Protein AF-X1DTA7-F1 (afdb_monomer)

Sequence (285 aa):
AKLIMKWRNDEITREMSFNQELKKWEEFKNEYYNNYFNNIPLFITLNGIKIAFVSYIKKTEEIYIIGINLDPNYREHYCDMLLDQNIYEINPYENLLLKKKSKILLGPKYVLLDPNYTKISPNKKISCLSKINICFGGSDPVNLTSKIIDIIKTINYINFDIIVGPYYQHYKELHEKTKEFLNIRLFKNPENMEKLLNESQLAIGSTGISSYERCYLGIPTIVITISENQINVAKNLEKKGVIDYLDHYDNFDENKLTILIEKYYNNEKLNKKREKCLKLIDGKG

Structure (mmCIF, N/CA/C/O backbone):
data_AF-X1DTA7-F1
#
_entry.id   AF-X1DTA7-F1
#
loop_
_atom_site.group_PDB
_atom_site.id
_atom_site.type_symbol
_atom_site.label_atom_id
_atom_site.label_alt_id
_atom_site.label_comp_id
_atom_site.label_asym_id
_atom_site.label_entity_id
_atom_site.label_seq_id
_atom_site.pdbx_PDB_ins_code
_atom_site.Cartn_x
_atom_site.Cartn_y
_atom_site.Cartn_z
_atom_site.occupancy
_atom_site.B_iso_or_equiv
_atom_site.auth_seq_id
_atom_site.auth_comp_id
_atom_site.auth_asym_id
_atom_site.auth_atom_id
_atom_site.pdbx_PDB_model_num
ATOM 1 N N . ALA A 1 1 ? 30.846 -9.953 -6.408 1.00 76.88 1 ALA A N 1
ATOM 2 C CA . ALA A 1 1 ? 30.761 -8.877 -5.400 1.00 76.88 1 ALA A CA 1
ATOM 3 C C . ALA A 1 1 ? 30.937 -7.494 -6.030 1.00 76.88 1 ALA A C 1
ATOM 5 O O . ALA A 1 1 ? 29.928 -6.874 -6.316 1.00 76.88 1 ALA A O 1
ATOM 6 N N . LYS A 1 2 ? 32.158 -7.031 -6.357 1.00 83.88 2 LYS A N 1
ATOM 7 C CA . LYS A 1 2 ? 32.381 -5.681 -6.933 1.00 83.88 2 LYS A CA 1
ATOM 8 C C . LYS A 1 2 ? 31.585 -5.389 -8.216 1.00 83.88 2 LYS A C 1
ATOM 10 O O . LYS A 1 2 ? 31.001 -4.322 -8.329 1.00 83.88 2 LYS A O 1
ATOM 15 N N . LEU A 1 3 ? 31.513 -6.350 -9.143 1.00 83.25 3 LEU A N 1
ATOM 16 C CA . LEU A 1 3 ? 30.691 -6.237 -10.359 1.00 83.25 3 LEU A CA 1
ATOM 17 C C . LEU A 1 3 ? 29.206 -6.005 -10.031 1.00 83.25 3 LEU A C 1
ATOM 19 O O . LEU A 1 3 ? 28.585 -5.099 -10.561 1.00 83.25 3 LEU A O 1
ATOM 23 N N . ILE A 1 4 ? 28.663 -6.785 -9.099 1.00 83.19 4 ILE A N 1
ATOM 24 C CA . ILE A 1 4 ? 27.257 -6.689 -8.694 1.00 83.19 4 ILE A CA 1
ATOM 25 C C . ILE A 1 4 ? 26.998 -5.394 -7.920 1.00 83.19 4 ILE A C 1
ATOM 27 O O . ILE A 1 4 ? 25.963 -4.771 -8.112 1.00 83.19 4 ILE A O 1
ATOM 31 N N . MET A 1 5 ? 27.957 -4.930 -7.115 1.00 87.19 5 MET A N 1
ATOM 32 C CA . MET A 1 5 ? 27.878 -3.607 -6.495 1.00 87.19 5 MET A CA 1
ATOM 33 C C . MET A 1 5 ? 27.799 -2.503 -7.549 1.00 87.19 5 MET A C 1
ATOM 35 O O . MET A 1 5 ? 27.008 -1.581 -7.399 1.00 87.19 5 MET A O 1
ATOM 39 N N . LYS A 1 6 ? 28.594 -2.606 -8.623 1.00 86.31 6 LYS A N 1
ATOM 40 C CA . LYS A 1 6 ? 28.543 -1.666 -9.747 1.00 86.31 6 LYS A CA 1
ATOM 41 C C . LYS A 1 6 ? 27.155 -1.669 -10.391 1.00 86.31 6 LYS A C 1
ATOM 43 O O . LYS A 1 6 ? 26.604 -0.600 -10.593 1.00 86.31 6 LYS A O 1
ATOM 48 N N . TRP A 1 7 ? 26.571 -2.843 -10.633 1.00 86.06 7 TRP A N 1
ATOM 49 C CA . TRP A 1 7 ? 25.202 -2.966 -11.153 1.00 86.06 7 TRP A CA 1
ATOM 50 C C . TRP A 1 7 ? 24.149 -2.382 -10.209 1.00 86.06 7 TRP A C 1
ATOM 52 O O . TRP A 1 7 ? 23.236 -1.702 -10.660 1.00 86.06 7 TRP A O 1
ATOM 62 N N . ARG A 1 8 ? 24.287 -2.605 -8.899 1.00 82.12 8 ARG A N 1
ATOM 63 C CA . ARG A 1 8 ? 23.400 -2.038 -7.873 1.00 82.12 8 ARG A CA 1
ATOM 64 C C . ARG A 1 8 ? 23.531 -0.515 -7.766 1.00 82.12 8 ARG A C 1
ATOM 66 O O . ARG A 1 8 ? 22.544 0.154 -7.495 1.00 82.12 8 ARG A O 1
ATOM 73 N N . ASN A 1 9 ? 24.740 0.019 -7.931 1.00 88.31 9 ASN A N 1
ATOM 74 C CA . ASN A 1 9 ? 25.033 1.455 -7.861 1.00 88.31 9 ASN A CA 1
ATOM 75 C C . ASN A 1 9 ? 24.796 2.194 -9.185 1.00 88.31 9 ASN A C 1
ATOM 77 O O . ASN A 1 9 ? 24.940 3.413 -9.212 1.00 88.31 9 ASN A O 1
ATOM 81 N N . ASP A 1 10 ? 24.463 1.475 -10.254 1.00 86.69 10 ASP A N 1
ATOM 82 C CA . ASP A 1 10 ? 24.071 2.063 -11.528 1.00 86.69 10 ASP A CA 1
ATOM 83 C C . ASP A 1 10 ? 22.843 2.967 -11.366 1.00 86.69 10 ASP A C 1
ATOM 85 O O . ASP A 1 10 ? 21.937 2.672 -10.584 1.00 86.69 10 ASP A O 1
ATOM 89 N N . GLU A 1 11 ? 22.833 4.079 -12.094 1.00 77.31 11 GLU A N 1
ATOM 90 C CA . GLU A 1 11 ? 21.832 5.137 -11.973 1.00 77.31 11 GLU A CA 1
ATOM 91 C C . GLU A 1 11 ? 20.409 4.615 -12.188 1.00 77.31 11 GLU A C 1
ATOM 93 O O . GLU A 1 11 ? 19.581 4.738 -11.286 1.00 77.31 11 GLU A O 1
ATOM 98 N N . ILE A 1 12 ? 20.185 3.893 -13.288 1.00 71.25 12 ILE A N 1
ATOM 99 C CA . ILE A 1 12 ? 18.886 3.316 -13.652 1.00 71.25 12 ILE A CA 1
ATOM 100 C C . ILE A 1 12 ? 18.432 2.310 -12.585 1.00 71.25 12 ILE A C 1
ATOM 102 O O . ILE A 1 12 ? 17.261 2.254 -12.212 1.00 71.25 12 ILE A O 1
ATOM 106 N N . THR A 1 13 ? 19.356 1.499 -12.055 1.00 72.31 13 THR A N 1
ATOM 107 C CA . THR A 1 13 ? 19.025 0.551 -10.975 1.00 72.31 13 THR A CA 1
ATOM 108 C C . THR A 1 13 ? 18.580 1.252 -9.704 1.00 72.31 13 THR A C 1
ATOM 110 O O . THR A 1 13 ? 17.646 0.787 -9.052 1.00 72.31 13 THR A O 1
ATOM 113 N N . ARG A 1 14 ? 19.262 2.334 -9.321 1.00 81.88 14 ARG A N 1
ATOM 114 C CA . ARG A 1 14 ? 18.949 3.065 -8.089 1.00 81.88 14 ARG A CA 1
ATOM 115 C C . ARG A 1 14 ? 17.604 3.762 -8.197 1.00 81.88 14 ARG A C 1
ATOM 117 O O . ARG A 1 14 ? 16.834 3.658 -7.253 1.00 81.88 14 ARG A O 1
ATOM 124 N N . GLU A 1 15 ? 17.289 4.367 -9.340 1.00 67.50 15 GLU A N 1
ATOM 125 C CA . GLU A 1 15 ? 15.982 4.992 -9.591 1.00 67.50 15 GLU A CA 1
ATOM 126 C C . GLU A 1 15 ? 14.816 4.003 -9.439 1.00 67.50 15 GLU A C 1
ATOM 128 O O . GLU A 1 15 ? 13.762 4.345 -8.905 1.00 67.50 15 GLU A O 1
ATOM 133 N N . MET A 1 16 ? 15.013 2.749 -9.859 1.00 63.19 16 MET A N 1
ATOM 134 C CA . MET A 1 16 ? 14.003 1.689 -9.751 1.00 63.19 16 MET A CA 1
ATOM 135 C C . MET A 1 16 ? 13.979 0.997 -8.376 1.00 63.19 16 MET A C 1
ATOM 137 O O . MET A 1 16 ? 13.039 0.261 -8.074 1.00 63.19 16 MET A O 1
ATOM 141 N N . SER A 1 17 ? 14.995 1.210 -7.539 1.00 64.19 17 SER A N 1
ATOM 142 C CA . SER A 1 17 ? 15.189 0.530 -6.256 1.00 64.19 17 SER A CA 1
ATOM 143 C C . SER A 1 17 ? 14.562 1.303 -5.094 1.00 64.19 17 SER A C 1
ATOM 145 O O . SER A 1 17 ? 14.552 2.528 -5.068 1.00 64.19 17 SER A O 1
ATOM 147 N N . PHE A 1 18 ? 14.119 0.582 -4.058 1.00 50.22 18 PHE A N 1
ATOM 148 C CA . PHE A 1 18 ? 13.712 1.180 -2.776 1.00 50.22 18 PHE A CA 1
ATOM 149 C C . PHE A 1 18 ? 14.857 1.910 -2.060 1.00 50.22 18 PHE A C 1
ATOM 151 O O . PHE A 1 18 ? 14.616 2.690 -1.147 1.00 50.22 18 PHE A O 1
ATOM 158 N N . ASN A 1 19 ? 16.105 1.616 -2.430 1.00 61.81 19 ASN A N 1
ATOM 159 C CA . ASN A 1 19 ? 17.290 2.227 -1.849 1.00 61.81 19 ASN A CA 1
ATOM 160 C C . ASN A 1 19 ? 18.098 2.913 -2.958 1.00 61.81 19 ASN A C 1
ATOM 162 O O . ASN A 1 19 ? 18.774 2.234 -3.741 1.00 61.81 19 ASN A O 1
ATOM 166 N N . GLN A 1 20 ? 17.980 4.240 -3.012 1.00 74.12 20 GLN A N 1
ATOM 167 C CA . GLN A 1 20 ? 18.528 5.103 -4.062 1.00 74.12 20 GLN A CA 1
ATOM 168 C C . GLN A 1 20 ? 19.960 5.591 -3.760 1.00 74.12 20 GLN A C 1
ATOM 170 O O . GLN A 1 20 ? 20.669 6.035 -4.663 1.00 74.12 20 GLN A O 1
ATOM 175 N N . GLU A 1 21 ? 20.432 5.480 -2.514 1.00 82.44 21 GLU A N 1
ATOM 176 C CA . GLU A 1 21 ? 21.762 5.959 -2.112 1.00 82.44 21 GLU A CA 1
ATOM 177 C C . GLU A 1 21 ? 22.883 5.088 -2.677 1.00 82.44 21 GLU A C 1
ATOM 179 O O . GLU A 1 21 ? 22.690 3.891 -2.869 1.00 82.44 21 GLU A O 1
ATOM 184 N N . LEU A 1 22 ? 24.083 5.634 -2.902 1.00 87.25 22 LEU A N 1
ATOM 185 C CA . LEU A 1 22 ? 25.261 4.833 -3.262 1.00 87.25 22 LEU A CA 1
ATOM 186 C C . LEU A 1 22 ? 25.689 3.932 -2.110 1.00 87.25 22 LEU A C 1
ATOM 188 O O . LEU A 1 22 ? 25.935 4.407 -1.006 1.00 87.25 22 LEU A O 1
ATOM 192 N N . LYS A 1 23 ? 25.891 2.643 -2.395 1.00 87.19 23 LYS A N 1
ATOM 193 C CA . LYS A 1 23 ? 26.411 1.719 -1.393 1.00 87.19 23 LYS A CA 1
ATOM 194 C C . LYS A 1 23 ? 27.928 1.669 -1.441 1.00 87.19 23 LYS A C 1
ATOM 196 O O . LYS A 1 23 ? 28.508 1.442 -2.510 1.00 87.19 23 LYS A O 1
ATOM 201 N N . LYS A 1 24 ? 28.558 1.874 -0.284 1.00 90.75 24 LYS A N 1
ATOM 202 C CA . LYS A 1 24 ? 30.010 1.747 -0.118 1.00 90.75 24 LYS A CA 1
ATOM 203 C C . LYS A 1 24 ? 30.418 0.277 -0.151 1.00 90.75 24 LYS A C 1
ATOM 205 O O . LYS A 1 24 ? 29.632 -0.613 0.179 1.00 90.75 24 LYS A O 1
ATOM 210 N N . TRP A 1 25 ? 31.659 0.015 -0.552 1.00 88.81 25 TRP A N 1
ATOM 211 C CA . TRP A 1 25 ? 32.157 -1.351 -0.712 1.00 88.81 25 TRP A CA 1
ATOM 212 C C . TRP A 1 25 ? 32.179 -2.124 0.603 1.00 88.81 25 TRP A C 1
ATOM 214 O O . TRP A 1 25 ? 31.810 -3.295 0.628 1.00 88.81 25 TRP A O 1
ATOM 224 N N . GLU A 1 26 ? 32.574 -1.472 1.687 1.00 87.00 26 GLU A N 1
ATOM 225 C CA . GLU A 1 26 ? 32.717 -2.065 3.014 1.00 87.00 26 GLU A CA 1
ATOM 226 C C . GLU A 1 26 ? 31.367 -2.578 3.536 1.00 87.00 26 GLU A C 1
ATOM 228 O O . GLU A 1 26 ? 31.278 -3.693 4.049 1.00 87.00 26 GLU A O 1
ATOM 233 N N . GLU A 1 27 ? 30.304 -1.805 3.314 1.00 83.50 27 GLU A N 1
ATOM 234 C CA . GLU A 1 27 ? 28.928 -2.161 3.667 1.00 83.50 27 GLU A CA 1
ATOM 235 C C . GLU A 1 27 ? 28.370 -3.240 2.735 1.00 83.50 27 GLU A C 1
ATOM 237 O O . GLU A 1 27 ? 27.795 -4.235 3.186 1.00 83.50 27 GLU A O 1
ATOM 242 N N . PHE A 1 28 ? 28.568 -3.077 1.421 1.00 84.88 28 PHE A N 1
ATOM 243 C CA . PHE A 1 28 ? 28.044 -4.014 0.431 1.00 84.88 28 PHE A CA 1
ATOM 244 C C . PHE A 1 28 ? 28.714 -5.383 0.513 1.00 84.88 28 PHE A C 1
ATOM 246 O O . PHE A 1 28 ? 28.071 -6.394 0.256 1.00 84.88 28 PHE A O 1
ATOM 253 N N . LYS A 1 29 ? 30.005 -5.450 0.854 1.00 83.56 29 LYS A N 1
ATOM 254 C CA . LYS A 1 29 ? 30.757 -6.708 0.907 1.00 83.56 29 LYS A CA 1
ATOM 255 C C . LYS A 1 29 ? 30.096 -7.703 1.861 1.00 83.56 29 LYS A C 1
ATOM 257 O O . LYS A 1 29 ? 29.914 -8.856 1.482 1.00 83.56 29 LYS A O 1
ATOM 262 N N . ASN A 1 30 ? 29.727 -7.262 3.061 1.00 79.38 30 ASN A N 1
ATOM 263 C CA . ASN A 1 30 ? 29.124 -8.135 4.068 1.00 79.38 30 ASN A CA 1
ATOM 264 C C . ASN A 1 30 ? 27.707 -8.564 3.662 1.00 79.38 30 ASN A C 1
ATOM 266 O O . ASN A 1 30 ? 27.384 -9.746 3.725 1.00 79.38 30 ASN A O 1
ATOM 270 N N . GLU A 1 31 ? 26.894 -7.632 3.157 1.00 77.81 31 GLU A N 1
ATOM 271 C CA . GLU A 1 31 ? 25.573 -7.944 2.593 1.00 77.81 31 GLU A CA 1
ATOM 272 C C . GLU A 1 31 ? 25.674 -8.952 1.440 1.00 77.81 31 GLU A C 1
ATOM 274 O O . GLU A 1 31 ? 24.919 -9.916 1.378 1.00 77.81 31 GLU A O 1
ATOM 279 N N . TYR A 1 32 ? 26.636 -8.753 0.537 1.00 75.56 32 TYR A N 1
ATOM 280 C CA . TYR A 1 32 ? 26.850 -9.593 -0.632 1.00 75.56 32 TYR A CA 1
ATOM 281 C C . TYR A 1 32 ? 27.078 -11.059 -0.256 1.00 75.56 32 TYR A C 1
ATOM 283 O O . TYR A 1 32 ? 26.457 -11.948 -0.841 1.00 75.56 32 TYR A O 1
ATOM 291 N N . TYR A 1 33 ? 27.960 -11.308 0.715 1.00 75.19 33 TYR A N 1
ATOM 292 C CA . TYR A 1 33 ? 28.261 -12.665 1.169 1.00 75.19 33 TYR A CA 1
ATOM 293 C C . TYR A 1 33 ? 27.109 -13.282 1.961 1.00 75.19 33 TYR A C 1
ATOM 295 O O . TYR A 1 33 ? 26.803 -14.448 1.750 1.00 75.19 33 TYR A O 1
ATOM 303 N N . ASN A 1 34 ? 26.436 -12.504 2.807 1.00 72.25 34 ASN A N 1
ATOM 304 C CA . ASN A 1 34 ? 25.403 -13.044 3.691 1.00 72.25 34 ASN A CA 1
ATOM 305 C C . ASN A 1 34 ? 24.050 -13.253 2.991 1.00 72.25 34 ASN A C 1
ATOM 307 O O . ASN A 1 34 ? 23.320 -14.178 3.336 1.00 72.25 34 ASN A O 1
ATOM 311 N N . ASN A 1 35 ? 23.709 -12.402 2.016 1.00 67.75 35 ASN A N 1
ATOM 312 C CA . ASN A 1 35 ? 22.353 -12.338 1.460 1.00 67.75 35 ASN A CA 1
ATOM 313 C C . ASN A 1 35 ? 22.251 -12.825 0.013 1.00 67.75 35 ASN A C 1
ATOM 315 O O . ASN A 1 35 ? 21.206 -13.337 -0.374 1.00 67.75 35 ASN A O 1
ATOM 319 N N . TYR A 1 36 ? 23.297 -12.670 -0.805 1.00 64.88 36 TYR 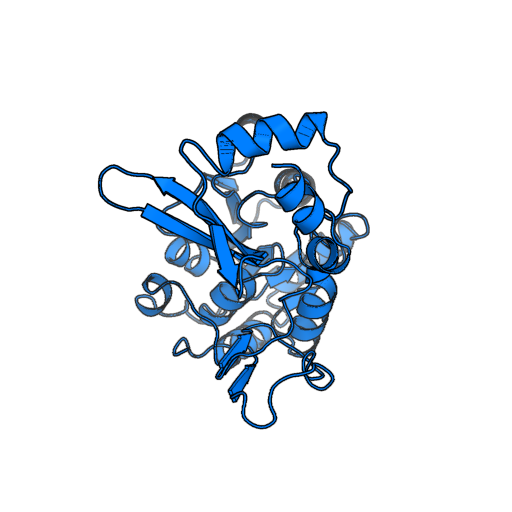A N 1
ATOM 320 C CA . TYR A 1 36 ? 23.215 -13.034 -2.227 1.00 64.88 36 TYR A CA 1
ATOM 321 C C . TYR A 1 36 ? 23.862 -14.388 -2.525 1.00 64.88 36 TYR A C 1
ATOM 323 O O . TYR A 1 36 ? 23.418 -15.074 -3.447 1.00 64.88 36 TYR A O 1
ATOM 331 N N . PHE A 1 37 ? 24.889 -14.786 -1.763 1.00 66.50 37 PHE A N 1
ATOM 332 C CA . PHE A 1 37 ? 25.704 -15.960 -2.078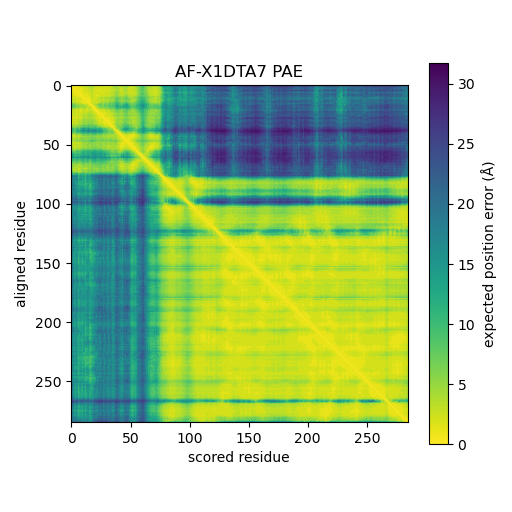 1.00 66.50 37 PHE A CA 1
ATOM 333 C C . PHE A 1 37 ? 26.227 -16.689 -0.837 1.00 66.50 37 PHE A C 1
ATOM 335 O O . PHE A 1 37 ? 27.381 -16.527 -0.456 1.00 66.50 37 PHE A O 1
ATOM 342 N N . ASN A 1 38 ? 25.419 -17.600 -0.293 1.00 57.06 38 ASN A N 1
ATOM 343 C CA . ASN A 1 38 ? 25.912 -18.602 0.660 1.00 57.06 38 ASN A CA 1
ATOM 344 C C . ASN A 1 38 ? 26.745 -19.721 -0.014 1.00 57.06 38 ASN A C 1
ATOM 346 O O . ASN A 1 38 ? 27.313 -20.546 0.688 1.00 57.06 38 ASN A O 1
ATOM 350 N N . ASN A 1 39 ? 26.823 -19.762 -1.355 1.00 57.25 39 ASN A N 1
ATOM 351 C CA . ASN A 1 39 ? 27.574 -20.735 -2.171 1.00 57.25 39 ASN A CA 1
ATOM 352 C C . ASN A 1 39 ? 28.105 -20.088 -3.473 1.00 57.25 39 ASN A C 1
ATOM 354 O O . ASN A 1 39 ? 27.810 -18.924 -3.752 1.00 57.25 39 ASN A O 1
ATOM 358 N N . ILE A 1 40 ? 28.873 -20.843 -4.279 1.00 59.41 40 ILE A N 1
ATOM 359 C CA . ILE A 1 40 ? 29.462 -20.403 -5.563 1.00 59.41 40 ILE A CA 1
ATOM 360 C C . ILE A 1 40 ? 28.412 -19.675 -6.431 1.00 59.41 40 ILE A C 1
ATOM 362 O O . ILE A 1 40 ? 27.347 -20.236 -6.699 1.00 59.41 40 ILE A O 1
ATOM 366 N N . PRO A 1 41 ? 28.688 -18.440 -6.892 1.00 63.28 41 PRO A N 1
ATOM 367 C CA . PRO A 1 41 ? 27.730 -17.658 -7.659 1.00 63.28 41 PRO A CA 1
ATOM 368 C C . PRO A 1 41 ? 27.486 -18.246 -9.054 1.00 63.28 41 PRO A C 1
ATOM 370 O O . PRO A 1 41 ? 28.424 -18.406 -9.836 1.00 63.28 41 PRO A O 1
ATOM 373 N N . LEU A 1 42 ? 26.216 -18.487 -9.393 1.00 68.62 42 LEU A N 1
ATOM 374 C CA . LEU A 1 42 ? 25.791 -18.787 -10.761 1.00 68.62 42 LEU A CA 1
ATOM 375 C C . LEU A 1 42 ? 25.619 -17.473 -11.528 1.00 68.62 42 LEU A C 1
ATOM 377 O O . LEU A 1 42 ? 24.728 -16.669 -11.239 1.00 68.62 42 LEU A O 1
ATOM 381 N N . PHE A 1 43 ? 26.497 -17.259 -12.502 1.00 78.88 43 PHE A N 1
ATOM 382 C CA . PHE A 1 43 ? 26.398 -16.156 -13.449 1.00 78.88 43 PHE A CA 1
ATOM 383 C C . PHE A 1 43 ? 25.847 -16.663 -14.776 1.00 78.88 43 PHE A C 1
ATOM 385 O O . PHE A 1 43 ? 26.284 -17.699 -15.273 1.00 78.88 43 PHE A O 1
ATOM 392 N N . ILE A 1 44 ? 24.935 -15.894 -15.364 1.00 75.50 44 ILE A N 1
ATOM 393 C CA . ILE A 1 44 ? 24.496 -16.087 -16.745 1.00 75.50 44 ILE A CA 1
ATOM 394 C C . ILE A 1 44 ? 25.431 -15.262 -17.620 1.00 75.50 44 ILE A C 1
ATOM 396 O O . ILE A 1 44 ? 25.661 -14.076 -17.346 1.00 75.50 44 ILE A O 1
ATOM 400 N N . THR A 1 45 ? 25.994 -15.894 -18.648 1.00 75.00 45 THR A N 1
ATOM 401 C CA . THR A 1 45 ? 26.907 -15.237 -19.579 1.00 75.00 45 THR A CA 1
ATOM 402 C C . THR A 1 45 ? 26.347 -15.204 -20.995 1.00 75.00 45 THR A C 1
ATOM 404 O O . THR A 1 45 ? 25.679 -16.135 -21.434 1.00 75.00 45 THR A O 1
ATOM 407 N N . LEU A 1 46 ? 26.645 -14.126 -21.717 1.00 63.25 46 LEU A N 1
ATOM 408 C CA . LEU A 1 46 ? 26.425 -14.002 -23.155 1.00 63.25 46 LEU A CA 1
ATOM 409 C C . LEU A 1 46 ? 27.778 -13.702 -23.794 1.00 63.25 46 LEU A C 1
ATOM 411 O O . LEU A 1 46 ? 28.423 -12.718 -23.439 1.00 63.25 46 LEU A O 1
ATOM 415 N N . ASN A 1 47 ? 28.245 -14.585 -24.681 1.00 78.31 47 ASN A N 1
ATOM 416 C CA . ASN A 1 47 ? 29.559 -14.479 -25.332 1.00 78.31 47 ASN A CA 1
ATOM 417 C C . ASN A 1 47 ? 30.727 -14.276 -24.340 1.00 78.31 47 ASN A C 1
ATOM 419 O O . ASN A 1 47 ? 31.645 -13.500 -24.586 1.00 78.31 47 ASN A O 1
ATOM 423 N N . GLY A 1 48 ? 30.674 -14.946 -23.182 1.00 72.25 48 GLY A N 1
ATOM 424 C CA . GLY A 1 48 ? 31.706 -14.854 -22.139 1.00 72.25 48 GLY A CA 1
ATOM 425 C C . GLY A 1 48 ? 31.586 -13.646 -21.200 1.00 72.25 48 GLY A C 1
ATOM 426 O O . GLY A 1 48 ? 32.310 -13.580 -20.206 1.00 72.25 48 GLY A O 1
ATOM 427 N N . ILE A 1 49 ? 30.647 -12.727 -21.443 1.00 75.56 49 ILE A N 1
ATOM 428 C CA . ILE A 1 49 ? 30.382 -11.574 -20.573 1.00 75.56 49 ILE A CA 1
ATOM 429 C C . ILE A 1 49 ? 29.315 -11.956 -19.548 1.00 75.56 49 ILE A C 1
ATOM 431 O O . ILE A 1 49 ? 28.292 -12.524 -19.911 1.00 75.56 49 ILE A O 1
ATOM 435 N N . LYS A 1 50 ? 29.530 -11.649 -18.264 1.00 80.81 50 LYS A N 1
ATOM 436 C CA . LYS A 1 50 ? 28.527 -11.851 -17.202 1.00 80.81 50 LYS A CA 1
ATOM 437 C C . LYS A 1 50 ? 27.432 -10.801 -17.354 1.00 80.81 50 LYS A C 1
ATOM 439 O O . LYS A 1 50 ? 27.723 -9.628 -17.162 1.00 80.81 50 LYS A O 1
ATOM 444 N N . ILE A 1 51 ? 26.211 -11.229 -17.665 1.00 80.38 51 ILE A N 1
ATOM 445 C CA . ILE A 1 51 ? 25.071 -10.333 -17.935 1.00 80.38 51 ILE A CA 1
ATOM 446 C C . ILE A 1 51 ? 23.965 -10.428 -16.887 1.00 80.38 51 ILE A C 1
ATOM 448 O O . ILE A 1 51 ? 23.102 -9.563 -16.816 1.00 80.38 51 ILE A O 1
ATOM 452 N N . ALA A 1 52 ? 23.971 -11.476 -16.068 1.00 80.56 52 ALA A N 1
ATOM 453 C CA . ALA A 1 52 ? 23.075 -11.595 -14.933 1.00 80.56 52 ALA A CA 1
ATOM 454 C C . ALA A 1 52 ? 23.675 -12.513 -13.873 1.00 80.56 52 ALA A C 1
ATOM 456 O O . ALA A 1 52 ? 24.626 -13.263 -14.126 1.00 80.56 52 ALA A O 1
ATOM 457 N N . PHE A 1 53 ? 23.097 -12.473 -12.680 1.00 79.31 53 PHE A N 1
ATOM 458 C CA . PHE A 1 53 ? 23.391 -13.436 -11.633 1.00 79.31 53 PHE A CA 1
ATOM 459 C C . PHE A 1 53 ? 22.119 -13.937 -10.965 1.00 79.31 53 PHE A C 1
ATOM 461 O O . PHE A 1 53 ? 21.104 -13.241 -10.894 1.00 79.31 53 PHE A O 1
ATOM 468 N N . VAL A 1 54 ? 22.218 -15.158 -10.457 1.00 74.19 54 VAL A N 1
ATOM 469 C CA . VAL A 1 54 ? 21.162 -15.815 -9.701 1.00 74.19 54 VAL A CA 1
ATOM 470 C C . VAL A 1 54 ? 21.348 -15.502 -8.216 1.00 74.19 54 VAL A C 1
ATOM 472 O O . VAL A 1 54 ? 22.396 -15.813 -7.652 1.00 74.19 54 VAL A O 1
ATOM 475 N N . SER A 1 55 ? 20.348 -14.881 -7.588 1.00 70.81 55 SER A N 1
ATOM 476 C CA . SER A 1 55 ? 20.295 -14.637 -6.141 1.00 70.81 55 SER A CA 1
ATOM 477 C C . SER A 1 55 ? 19.299 -15.578 -5.474 1.00 70.81 55 SER A C 1
ATOM 479 O O . SER A 1 55 ? 18.163 -15.699 -5.937 1.00 70.81 55 SER A O 1
ATOM 481 N N . TYR A 1 56 ? 19.679 -16.186 -4.355 1.00 70.06 56 TYR A N 1
ATOM 482 C CA . TYR A 1 56 ? 18.759 -16.983 -3.545 1.00 70.06 56 TYR A CA 1
ATOM 483 C C . TYR A 1 56 ? 18.045 -16.074 -2.546 1.00 70.06 56 TYR A C 1
ATOM 485 O O . TYR A 1 56 ? 18.677 -15.530 -1.648 1.00 70.06 56 TYR A O 1
ATOM 493 N N . ILE A 1 57 ? 16.735 -15.899 -2.712 1.00 64.00 57 ILE A N 1
ATOM 494 C CA . ILE A 1 57 ? 15.925 -15.003 -1.872 1.00 64.00 57 ILE A CA 1
ATOM 495 C C . ILE A 1 57 ? 15.463 -15.736 -0.607 1.00 64.00 57 ILE A C 1
ATOM 497 O O . ILE A 1 57 ? 15.425 -15.161 0.478 1.00 64.00 57 ILE A O 1
ATOM 501 N N . LYS A 1 58 ? 15.129 -17.027 -0.733 1.00 64.69 58 LYS A N 1
ATOM 502 C CA . LYS A 1 58 ? 14.755 -17.893 0.391 1.00 64.69 58 LYS A CA 1
ATOM 503 C C . LYS A 1 58 ? 15.131 -19.338 0.085 1.00 64.69 58 LYS A C 1
ATOM 505 O O . LYS A 1 58 ? 14.860 -19.826 -1.012 1.00 64.69 58 LYS A O 1
ATOM 510 N N . LYS A 1 59 ? 15.724 -20.011 1.070 1.00 58.31 59 LYS A N 1
ATOM 511 C CA . LYS A 1 59 ? 16.005 -21.447 1.052 1.00 58.31 59 LYS A CA 1
ATOM 512 C C . LYS A 1 59 ? 15.283 -22.093 2.230 1.00 58.31 59 LYS A C 1
ATOM 514 O O . LYS A 1 59 ? 15.598 -21.782 3.375 1.00 58.31 59 LYS A O 1
ATOM 519 N N . THR A 1 60 ? 14.325 -22.964 1.948 1.00 65.38 60 THR A N 1
ATOM 520 C CA . THR A 1 60 ? 13.827 -23.956 2.911 1.00 65.38 60 THR A CA 1
ATOM 521 C C . THR A 1 60 ? 14.301 -25.343 2.471 1.00 65.38 60 THR A C 1
ATOM 523 O O . THR A 1 60 ? 14.934 -25.469 1.421 1.00 65.38 60 THR A O 1
ATOM 526 N N . GLU A 1 61 ? 14.046 -26.385 3.264 1.00 66.88 61 GLU A N 1
ATOM 527 C CA . GLU A 1 61 ? 14.395 -27.765 2.883 1.00 66.88 61 GLU A CA 1
ATOM 528 C C . GLU A 1 61 ? 13.662 -28.227 1.607 1.00 66.88 61 GLU A C 1
ATOM 530 O O . GLU A 1 61 ? 14.170 -29.082 0.888 1.00 66.88 61 GLU A O 1
ATOM 535 N N . GLU A 1 62 ? 12.531 -27.596 1.271 1.00 60.81 62 GLU A N 1
ATOM 536 C CA . GLU A 1 62 ? 11.637 -28.017 0.184 1.00 60.81 62 GLU A CA 1
ATOM 537 C C . GLU A 1 62 ? 11.517 -27.003 -0.970 1.00 60.81 62 GLU A C 1
ATOM 539 O O . GLU A 1 62 ? 11.152 -27.381 -2.082 1.00 60.81 62 GLU A O 1
ATOM 544 N N . ILE A 1 63 ? 11.808 -25.712 -0.745 1.00 48.72 63 ILE A N 1
ATOM 545 C CA . ILE A 1 63 ? 11.553 -24.638 -1.721 1.00 48.72 63 ILE A CA 1
ATOM 546 C C . ILE A 1 63 ? 12.756 -23.696 -1.837 1.00 48.72 63 ILE A C 1
ATOM 548 O O . ILE A 1 63 ? 13.267 -23.161 -0.848 1.00 48.72 63 ILE A O 1
ATOM 552 N N . TYR A 1 64 ? 13.148 -23.426 -3.083 1.00 52.47 64 TYR A N 1
ATOM 553 C CA . TYR A 1 64 ? 14.118 -22.395 -3.442 1.00 52.47 64 TYR A CA 1
ATOM 554 C C . TYR A 1 64 ? 13.402 -21.250 -4.160 1.00 52.47 64 TYR A C 1
ATOM 556 O O . TYR A 1 64 ? 12.877 -21.435 -5.256 1.00 52.47 64 TYR A O 1
ATOM 564 N N . ILE A 1 65 ? 13.407 -20.054 -3.563 1.00 55.03 65 ILE A N 1
ATOM 565 C CA . ILE A 1 65 ? 12.982 -18.829 -4.253 1.00 55.03 65 ILE A CA 1
ATOM 566 C C . ILE A 1 65 ? 14.221 -18.190 -4.867 1.00 55.03 65 ILE A C 1
ATOM 568 O O . ILE A 1 65 ? 15.162 -17.816 -4.158 1.00 55.03 65 ILE A O 1
ATOM 572 N N . ILE A 1 66 ? 14.210 -18.072 -6.191 1.00 58.03 66 ILE A N 1
ATOM 573 C CA . ILE A 1 66 ? 15.343 -17.622 -6.988 1.00 58.03 66 ILE A CA 1
ATOM 574 C C . ILE A 1 66 ? 14.989 -16.299 -7.674 1.00 58.03 66 ILE A C 1
ATOM 576 O O . ILE A 1 66 ? 13.948 -16.189 -8.314 1.00 58.03 66 ILE A O 1
ATOM 580 N N . GLY A 1 67 ? 15.871 -15.308 -7.556 1.00 61.22 67 GLY A N 1
ATOM 581 C CA . GLY A 1 67 ? 15.821 -14.058 -8.315 1.00 61.22 67 GLY A CA 1
ATOM 582 C C . GLY A 1 67 ? 16.903 -14.027 -9.393 1.00 61.22 67 GLY A C 1
ATOM 583 O O . GLY A 1 67 ? 18.031 -14.457 -9.150 1.00 61.22 67 GLY A O 1
ATOM 584 N N . ILE A 1 68 ? 16.579 -13.504 -10.575 1.00 70.25 68 ILE A N 1
ATOM 585 C CA . ILE A 1 68 ? 17.553 -13.243 -11.643 1.00 70.25 68 ILE A CA 1
ATOM 586 C C . ILE A 1 68 ? 17.749 -11.733 -11.731 1.00 70.25 68 ILE A C 1
ATOM 588 O O . ILE A 1 68 ? 16.807 -10.995 -12.006 1.00 70.25 68 ILE A O 1
ATOM 592 N N . ASN A 1 69 ? 18.978 -11.279 -11.498 1.00 72.25 69 ASN A N 1
ATOM 593 C CA . ASN A 1 69 ? 19.330 -9.863 -11.511 1.00 72.25 69 ASN A CA 1
ATOM 594 C C . ASN A 1 69 ? 20.211 -9.572 -12.724 1.00 72.25 69 ASN A C 1
ATOM 596 O O . ASN A 1 69 ? 21.317 -10.108 -12.824 1.00 72.25 69 ASN A O 1
ATOM 600 N N . LEU A 1 70 ? 19.713 -8.733 -13.631 1.00 74.31 70 LEU A N 1
ATOM 601 C CA . LEU A 1 70 ? 20.374 -8.366 -14.884 1.00 74.31 70 LEU A CA 1
ATOM 602 C C . LEU A 1 70 ? 21.321 -7.172 -14.706 1.00 74.31 70 LEU A C 1
ATOM 604 O O . LEU A 1 70 ? 21.010 -6.220 -13.979 1.00 74.31 70 LEU A O 1
ATOM 608 N N . ASP A 1 71 ? 22.450 -7.220 -15.413 1.00 75.06 71 ASP A N 1
ATOM 609 C CA . ASP A 1 71 ? 23.332 -6.078 -15.650 1.00 75.06 71 ASP A CA 1
ATOM 610 C C . ASP A 1 71 ? 22.507 -4.934 -16.271 1.00 75.06 71 ASP A C 1
ATOM 612 O O . ASP A 1 71 ? 21.801 -5.165 -17.256 1.00 75.06 71 ASP A O 1
ATOM 616 N N . PRO A 1 72 ? 22.586 -3.708 -15.730 1.00 69.75 72 PRO A N 1
ATOM 617 C CA . PRO A 1 72 ? 21.879 -2.543 -16.252 1.00 69.75 72 PRO A CA 1
ATOM 618 C C . PRO A 1 72 ? 22.110 -2.279 -17.741 1.00 69.75 72 PRO A C 1
ATOM 620 O O . PRO A 1 72 ? 21.168 -1.934 -18.446 1.00 69.75 72 PRO A O 1
ATOM 623 N N . ASN A 1 73 ? 23.322 -2.525 -18.244 1.00 68.69 73 ASN A N 1
ATOM 624 C CA . ASN A 1 73 ? 23.663 -2.329 -19.658 1.00 68.69 73 ASN A CA 1
ATOM 625 C C . ASN A 1 73 ? 22.981 -3.352 -20.578 1.00 68.69 73 ASN A C 1
ATOM 627 O O . ASN A 1 73 ? 22.904 -3.150 -21.783 1.00 68.69 73 ASN A O 1
ATOM 631 N N . TYR A 1 74 ? 22.488 -4.454 -20.011 1.00 64.12 74 TYR A N 1
ATOM 632 C CA . TYR A 1 74 ? 21.758 -5.508 -20.715 1.00 64.12 74 TYR A CA 1
ATOM 633 C C . TYR A 1 74 ? 20.259 -5.469 -20.390 1.00 64.12 74 TYR A C 1
ATOM 635 O O . TYR A 1 74 ? 19.537 -6.421 -20.682 1.00 64.12 74 TYR A O 1
ATOM 643 N N . ARG A 1 75 ? 19.778 -4.363 -19.801 1.00 65.94 75 ARG A N 1
ATOM 644 C CA . ARG A 1 75 ? 18.344 -4.079 -19.647 1.00 65.94 75 ARG A CA 1
ATOM 645 C C . ARG A 1 75 ? 17.702 -3.520 -20.908 1.00 65.94 75 ARG A C 1
ATOM 647 O O . ARG A 1 75 ? 16.514 -3.218 -20.871 1.00 65.94 75 ARG A O 1
ATOM 654 N N . GLU A 1 76 ? 18.431 -3.407 -22.021 1.00 58.75 76 GLU A N 1
ATOM 655 C CA . GLU A 1 76 ? 17.770 -3.301 -23.321 1.00 58.75 76 GLU A CA 1
ATOM 656 C C . GLU A 1 76 ? 16.761 -4.451 -23.413 1.00 58.75 76 GLU A C 1
ATOM 658 O O . GLU A 1 76 ? 17.120 -5.628 -23.334 1.00 58.75 76 GLU A O 1
ATOM 663 N N . HIS A 1 77 ? 15.474 -4.105 -23.460 1.00 58.94 77 HIS A N 1
ATOM 664 C CA . HIS A 1 77 ? 14.389 -5.069 -23.351 1.00 58.94 77 HIS A CA 1
ATOM 665 C C . HIS A 1 77 ? 14.259 -5.855 -24.666 1.00 58.94 77 HIS A C 1
ATOM 667 O O . HIS A 1 77 ? 13.327 -5.679 -25.449 1.00 58.94 77 HIS A O 1
ATOM 673 N N . TYR A 1 78 ? 15.195 -6.769 -24.917 1.00 56.88 78 TYR A N 1
ATOM 674 C CA . TYR A 1 78 ? 15.104 -7.778 -25.969 1.00 56.88 78 TYR A CA 1
ATOM 675 C C . TYR A 1 78 ? 14.213 -8.930 -25.508 1.00 56.88 78 TYR A C 1
ATOM 677 O O . TYR A 1 78 ? 14.649 -10.075 -25.408 1.00 56.88 78 TYR A O 1
ATOM 685 N N . CYS A 1 79 ? 12.958 -8.629 -25.196 1.00 55.88 79 CYS A N 1
ATOM 686 C CA . CYS A 1 79 ? 11.975 -9.634 -24.826 1.00 55.88 79 CYS A CA 1
ATOM 687 C C . CYS A 1 79 ? 10.898 -9.755 -25.904 1.00 55.88 79 CYS A C 1
ATOM 689 O O . CYS A 1 79 ? 10.499 -8.770 -26.527 1.00 55.88 79 CYS A O 1
ATOM 691 N N . ASP A 1 80 ? 10.393 -10.968 -26.115 1.00 60.94 80 ASP A N 1
ATOM 692 C CA . ASP A 1 80 ? 9.210 -11.177 -26.954 1.00 60.94 80 ASP A CA 1
ATOM 693 C C . ASP A 1 80 ? 7.941 -10.640 -26.275 1.00 60.94 80 ASP A C 1
ATOM 695 O O . ASP A 1 80 ? 6.975 -10.290 -26.951 1.00 60.94 80 ASP A O 1
ATOM 699 N N . MET A 1 81 ? 7.950 -10.528 -24.942 1.00 65.12 81 MET A N 1
ATOM 700 C CA . MET A 1 81 ? 6.861 -9.966 -24.150 1.00 65.12 81 MET A CA 1
ATOM 701 C C . MET A 1 81 ? 7.393 -9.187 -22.942 1.00 65.12 81 MET A C 1
ATOM 703 O O . MET A 1 81 ? 8.274 -9.668 -22.230 1.00 65.12 81 MET A O 1
ATOM 707 N N . LEU A 1 82 ? 6.843 -7.996 -22.702 1.00 70.25 82 LEU A N 1
ATOM 708 C CA . LEU A 1 82 ? 7.098 -7.172 -21.520 1.00 70.25 82 LEU A CA 1
ATOM 709 C C . LEU A 1 82 ? 5.810 -7.087 -20.706 1.00 70.25 82 LEU A C 1
ATOM 711 O O . LEU A 1 82 ? 4.768 -6.751 -21.262 1.00 70.25 82 LEU A O 1
ATOM 715 N N . LEU A 1 83 ? 5.885 -7.375 -19.409 1.00 73.38 83 LEU A N 1
ATOM 716 C CA . LEU A 1 83 ? 4.776 -7.232 -18.472 1.00 73.38 83 LEU A CA 1
ATOM 717 C C . LEU A 1 83 ? 5.127 -6.164 -17.441 1.00 73.38 83 LEU A C 1
ATOM 719 O O . LEU A 1 83 ? 6.107 -6.312 -16.714 1.00 73.38 83 LEU A O 1
ATOM 723 N N . ASP A 1 84 ? 4.296 -5.131 -17.361 1.00 80.00 84 ASP A N 1
ATOM 724 C CA . ASP A 1 84 ? 4.308 -4.189 -16.251 1.00 80.00 84 ASP A CA 1
ATOM 725 C C . ASP A 1 84 ? 2.877 -3.854 -15.835 1.00 80.00 84 ASP A C 1
ATOM 727 O O . ASP A 1 84 ? 2.094 -3.249 -16.566 1.00 80.00 84 ASP A O 1
ATOM 731 N N . GLN A 1 85 ? 2.547 -4.261 -14.621 1.00 82.75 85 GLN A N 1
ATOM 732 C CA . GLN A 1 8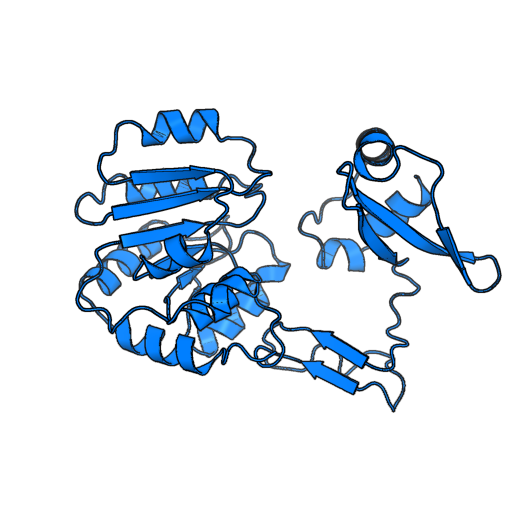5 ? 1.230 -4.112 -14.023 1.00 82.75 85 GLN A CA 1
ATOM 733 C C . GLN A 1 85 ? 0.911 -2.681 -13.563 1.00 82.75 85 GLN A C 1
ATOM 735 O O . GLN A 1 85 ? -0.231 -2.391 -13.196 1.00 82.75 85 GLN A O 1
ATOM 740 N N . ASN A 1 86 ? 1.899 -1.782 -13.552 1.00 85.50 86 ASN A N 1
ATOM 741 C CA . ASN A 1 86 ? 1.714 -0.435 -13.040 1.00 85.50 86 ASN A CA 1
ATOM 742 C C . ASN A 1 86 ? 0.823 0.435 -13.918 1.00 85.50 86 ASN A C 1
ATOM 744 O O . ASN A 1 86 ? 0.753 0.296 -15.138 1.00 85.50 86 ASN A O 1
ATOM 748 N N . ILE A 1 87 ? 0.129 1.372 -13.274 1.00 88.81 87 ILE A N 1
ATOM 749 C CA . ILE A 1 87 ? -0.712 2.326 -13.978 1.00 88.81 87 ILE A CA 1
ATOM 750 C C . ILE A 1 87 ? 0.100 3.504 -14.528 1.00 88.81 87 ILE A C 1
ATOM 752 O O . ILE A 1 87 ? 0.810 4.205 -13.804 1.00 88.81 87 ILE A O 1
ATOM 756 N N . TYR A 1 88 ? -0.081 3.758 -15.820 1.00 84.25 88 TYR A N 1
ATOM 757 C CA . TYR A 1 88 ? 0.604 4.811 -16.556 1.00 84.25 88 TYR A CA 1
ATOM 758 C C . TYR A 1 88 ? -0.394 5.661 -17.345 1.00 84.25 88 TYR A C 1
ATOM 760 O O . TYR A 1 88 ? -1.375 5.137 -17.875 1.00 84.25 88 TYR A O 1
ATOM 768 N N . GLU A 1 89 ? -0.154 6.971 -17.425 1.00 83.69 89 GLU A N 1
ATOM 769 C CA . GLU A 1 89 ? -0.870 7.846 -18.368 1.00 83.69 89 GLU A CA 1
ATOM 770 C C . GLU A 1 89 ? -0.311 7.730 -19.785 1.00 83.69 89 GLU A C 1
ATOM 772 O O . GLU A 1 89 ? -1.069 7.710 -20.750 1.00 83.69 89 GLU A O 1
ATOM 777 N N . ILE A 1 90 ? 1.013 7.625 -19.889 1.00 81.75 90 ILE A N 1
ATOM 778 C CA . ILE A 1 90 ? 1.764 7.486 -21.135 1.00 81.75 90 ILE A CA 1
ATOM 779 C C . ILE A 1 90 ? 2.599 6.218 -21.009 1.00 81.75 90 ILE A C 1
ATOM 781 O O . ILE A 1 90 ? 3.140 5.950 -19.938 1.00 81.75 90 ILE A O 1
ATOM 785 N N . ASN A 1 91 ? 2.693 5.430 -22.080 1.00 79.88 91 ASN A N 1
ATOM 786 C CA . ASN A 1 91 ? 3.485 4.206 -22.087 1.00 79.88 91 ASN A CA 1
ATOM 787 C C . ASN A 1 91 ? 4.968 4.537 -21.800 1.00 79.88 91 ASN A C 1
ATOM 789 O O . ASN A 1 91 ? 5.618 5.136 -22.657 1.00 79.88 91 ASN A O 1
ATOM 793 N N . PRO A 1 92 ? 5.533 4.125 -20.646 1.00 75.00 92 PRO A N 1
ATOM 794 C CA . PRO A 1 92 ? 6.909 4.471 -20.282 1.00 75.00 92 PRO A CA 1
ATOM 795 C C . PRO A 1 92 ? 7.944 3.778 -21.179 1.00 75.00 92 PRO A C 1
ATOM 797 O O . PRO A 1 92 ? 9.119 4.130 -21.166 1.00 75.00 92 PRO A O 1
ATOM 800 N N . TYR A 1 93 ? 7.509 2.795 -21.967 1.00 74.19 93 TYR A N 1
ATOM 801 C CA . TYR A 1 93 ? 8.352 1.978 -22.826 1.00 74.19 93 TYR A CA 1
ATOM 802 C C . TYR A 1 93 ? 8.270 2.362 -24.303 1.00 74.19 93 TYR A C 1
ATOM 804 O O . TYR A 1 93 ? 8.895 1.703 -25.129 1.00 74.19 93 TYR A O 1
ATOM 812 N N . GLU A 1 94 ? 7.513 3.407 -24.651 1.00 72.00 94 GLU A N 1
ATOM 813 C CA . GLU A 1 94 ? 7.292 3.823 -26.043 1.00 72.00 94 GLU A CA 1
ATOM 814 C C . GLU A 1 94 ? 8.599 4.162 -26.776 1.00 72.00 94 GLU A C 1
ATOM 816 O O . GLU A 1 94 ? 8.758 3.809 -27.942 1.00 72.00 94 GLU A O 1
ATOM 821 N N . ASN A 1 95 ? 9.558 4.767 -26.069 1.00 66.69 95 ASN A N 1
ATOM 822 C CA . ASN A 1 95 ? 10.863 5.158 -26.614 1.00 66.69 95 ASN A CA 1
ATOM 823 C C . ASN A 1 95 ? 11.986 4.153 -26.320 1.00 66.69 95 ASN A C 1
ATOM 825 O O . ASN A 1 95 ? 13.142 4.417 -26.653 1.00 66.69 95 ASN A O 1
ATOM 829 N N . LEU A 1 96 ? 11.689 3.023 -25.672 1.00 63.72 96 LEU A N 1
ATOM 830 C CA . LEU A 1 96 ? 12.711 2.008 -25.441 1.00 63.72 96 LEU A CA 1
ATOM 831 C C . LEU A 1 96 ? 13.007 1.252 -26.734 1.00 63.72 96 LEU A C 1
ATOM 833 O O . LEU A 1 96 ? 12.125 1.041 -27.566 1.00 63.72 96 LEU A O 1
ATOM 837 N N . LEU A 1 97 ? 14.256 0.802 -26.873 1.00 57.25 97 LEU A N 1
ATOM 838 C CA . LEU A 1 97 ? 14.725 -0.064 -27.959 1.00 57.25 97 LEU A CA 1
ATOM 839 C C . LEU A 1 97 ? 14.148 -1.488 -27.820 1.00 57.25 97 LEU A C 1
ATOM 841 O O . LEU A 1 97 ? 14.869 -2.479 -27.755 1.00 57.25 97 LEU A O 1
ATOM 845 N N . LEU A 1 98 ? 12.822 -1.597 -27.754 1.00 59.53 98 LEU A N 1
ATOM 846 C CA . LEU A 1 98 ? 12.097 -2.848 -27.893 1.00 59.53 98 LEU A CA 1
ATOM 847 C C . LEU A 1 98 ? 12.226 -3.306 -29.349 1.00 59.53 98 LEU A C 1
ATOM 849 O O . LEU A 1 98 ? 12.142 -2.501 -30.285 1.00 59.53 98 LEU A O 1
ATOM 853 N N . LYS A 1 99 ? 12.383 -4.615 -29.587 1.00 55.59 99 LYS A N 1
ATOM 854 C CA . LYS A 1 99 ? 12.208 -5.142 -30.949 1.00 55.59 99 LYS A CA 1
ATOM 855 C C . LYS A 1 99 ? 10.834 -4.687 -31.449 1.00 55.59 99 LYS A C 1
ATOM 857 O O . LYS A 1 99 ? 9.858 -4.760 -30.709 1.00 55.59 99 LYS A O 1
ATOM 862 N N . LYS A 1 100 ? 10.716 -4.359 -32.742 1.00 58.66 100 LYS A N 1
ATOM 863 C CA . LYS A 1 100 ? 9.448 -4.043 -33.450 1.00 58.66 100 LYS A CA 1
ATOM 864 C C . LYS A 1 100 ? 8.304 -5.077 -33.273 1.00 58.66 100 LYS A C 1
ATOM 866 O O . LYS A 1 100 ? 7.246 -4.903 -33.865 1.00 58.66 100 LYS A O 1
ATOM 871 N N . LYS A 1 101 ? 8.512 -6.168 -32.524 1.00 66.44 101 LYS A N 1
ATOM 872 C CA . LYS A 1 101 ? 7.585 -7.283 -32.285 1.00 66.44 101 LYS A CA 1
ATOM 873 C C . LYS A 1 101 ? 7.341 -7.611 -30.800 1.00 66.44 101 LYS A C 1
ATOM 875 O O . LYS A 1 101 ? 6.613 -8.562 -30.537 1.00 66.44 101 LYS A O 1
ATOM 880 N N . SER A 1 102 ? 7.926 -6.886 -29.844 1.00 69.00 102 SER A N 1
ATOM 881 C CA . SER A 1 102 ? 7.709 -7.162 -28.417 1.00 69.00 102 SER A CA 1
ATOM 882 C C . SER A 1 102 ? 6.245 -6.910 -28.034 1.00 69.00 102 SER A C 1
ATOM 884 O O . SER A 1 102 ? 5.718 -5.817 -28.243 1.00 69.00 102 SER A O 1
ATOM 886 N N . LYS A 1 103 ? 5.564 -7.915 -27.472 1.00 73.38 103 LYS A N 1
ATOM 887 C CA . LYS A 1 103 ? 4.198 -7.786 -26.949 1.00 73.38 103 LYS A CA 1
ATOM 888 C C . LYS A 1 103 ? 4.243 -7.064 -25.606 1.00 73.38 103 LYS A C 1
ATOM 890 O O . LYS A 1 103 ? 4.772 -7.596 -24.638 1.00 73.38 103 LYS A O 1
ATOM 895 N N . ILE A 1 104 ? 3.669 -5.870 -25.526 1.00 76.38 104 ILE A N 1
ATOM 896 C CA . ILE A 1 104 ? 3.682 -5.083 -24.289 1.00 76.38 104 ILE A CA 1
ATOM 897 C C . ILE A 1 104 ? 2.348 -5.259 -23.550 1.00 76.38 104 ILE A C 1
ATOM 899 O O . ILE A 1 104 ? 1.280 -4.893 -24.049 1.00 76.38 104 ILE A O 1
ATOM 903 N N . LEU A 1 105 ? 2.409 -5.848 -22.360 1.00 81.00 105 LEU A N 1
ATOM 904 C CA . LEU A 1 105 ? 1.300 -6.040 -21.437 1.00 81.00 105 LEU A CA 1
ATOM 905 C C . LEU A 1 105 ? 1.399 -4.996 -20.321 1.00 81.00 105 LEU A C 1
ATOM 907 O O . LEU A 1 105 ? 2.094 -5.203 -19.331 1.00 81.00 105 LEU A O 1
ATOM 911 N N . LEU A 1 106 ? 0.720 -3.860 -20.503 1.00 84.06 106 LEU A N 1
ATOM 912 C CA . LEU A 1 106 ? 0.714 -2.770 -19.529 1.00 84.06 106 LEU A CA 1
ATOM 9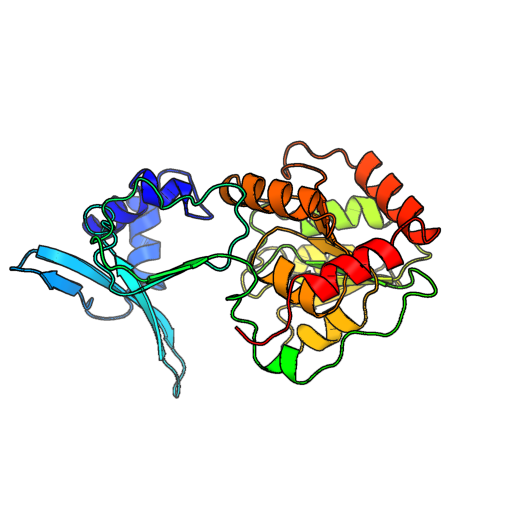13 C C . LEU A 1 106 ? -0.590 -2.612 -18.770 1.00 84.06 106 LEU A C 1
ATOM 915 O O . LEU A 1 106 ? -1.685 -2.689 -19.342 1.00 84.06 106 LEU A O 1
ATOM 919 N N . GLY A 1 107 ? -0.423 -2.255 -17.504 1.00 88.31 107 GLY A N 1
ATOM 920 C CA . GLY A 1 107 ? -1.453 -1.676 -16.674 1.00 88.31 107 GLY A CA 1
ATOM 921 C C . GLY A 1 107 ? -2.190 -2.662 -15.775 1.00 88.31 107 GLY A C 1
ATOM 922 O O . GLY A 1 107 ? -1.961 -3.872 -15.828 1.00 88.31 107 GLY A O 1
ATOM 923 N N . PRO A 1 108 ? -3.149 -2.132 -14.995 1.00 91.06 108 PRO A N 1
ATOM 924 C CA . PRO A 1 108 ? -3.850 -2.866 -13.941 1.00 91.06 108 PRO A CA 1
ATOM 925 C C . PRO A 1 108 ? -4.571 -4.149 -14.385 1.00 91.06 108 PRO A C 1
ATOM 927 O O . PRO A 1 108 ? -4.804 -5.034 -13.570 1.00 91.06 108 PRO A O 1
ATOM 930 N N . LYS A 1 109 ? -4.897 -4.276 -15.678 1.00 89.75 109 LYS A N 1
ATOM 931 C CA . LYS A 1 109 ? -5.500 -5.489 -16.256 1.00 89.75 109 LYS A CA 1
ATOM 932 C C . LYS A 1 109 ? -4.588 -6.718 -16.232 1.00 89.75 109 LYS A C 1
ATOM 934 O O . LYS A 1 109 ? -5.096 -7.809 -16.423 1.00 89.75 109 LYS A O 1
ATOM 939 N N . TYR A 1 110 ? -3.283 -6.528 -16.028 1.00 84.31 110 TYR A N 1
ATOM 940 C CA . TYR A 1 110 ? -2.299 -7.608 -15.959 1.00 84.31 110 TYR A CA 1
ATOM 941 C C . TYR A 1 110 ? -1.659 -7.748 -14.573 1.00 84.31 110 TYR A C 1
ATOM 943 O O . TYR A 1 110 ? -0.543 -8.251 -14.437 1.00 84.31 110 TYR A O 1
ATOM 951 N N . VAL A 1 111 ? -2.323 -7.238 -13.531 1.00 87.62 111 VAL A N 1
ATOM 952 C CA . VAL A 1 111 ? -1.847 -7.385 -12.153 1.00 87.62 111 VAL A CA 1
ATOM 953 C C . VAL A 1 111 ? -1.885 -8.851 -11.748 1.00 87.62 111 VAL A C 1
ATOM 955 O O . VAL A 1 111 ? -2.919 -9.511 -11.842 1.00 87.62 111 VAL A O 1
ATOM 958 N N . LEU A 1 112 ? -0.765 -9.324 -11.208 1.00 84.50 112 LEU A N 1
ATOM 959 C CA . LEU A 1 112 ? -0.651 -10.658 -10.635 1.00 84.50 112 LEU A CA 1
ATOM 960 C C . LEU A 1 112 ? -0.962 -10.595 -9.138 1.00 84.50 112 LEU A C 1
ATOM 962 O O . LEU A 1 112 ? -0.115 -10.207 -8.334 1.00 84.50 112 LEU A O 1
ATOM 966 N N . LEU A 1 113 ? -2.193 -10.949 -8.770 1.00 86.81 113 LEU A N 1
ATOM 967 C CA . LEU A 1 113 ? -2.603 -11.066 -7.370 1.00 86.81 113 LEU A CA 1
ATOM 968 C C . LEU A 1 113 ? -2.213 -12.431 -6.797 1.00 86.81 113 LEU A C 1
ATOM 970 O O . LEU A 1 113 ? -2.207 -13.436 -7.5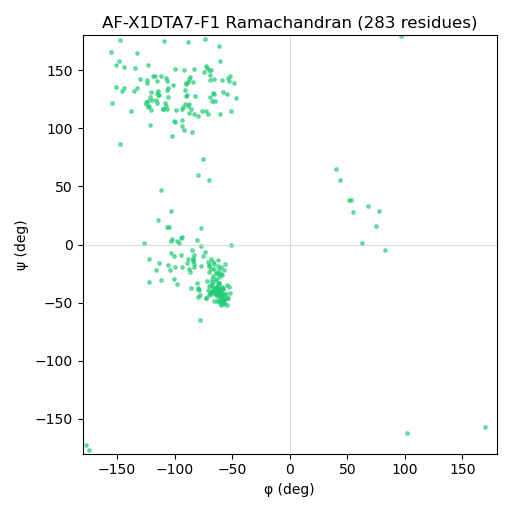12 1.00 86.81 113 LEU A O 1
ATOM 974 N N . ASP A 1 114 ? -1.960 -12.483 -5.487 1.00 88.06 114 ASP A N 1
ATOM 975 C CA . ASP A 1 114 ? -1.872 -13.760 -4.778 1.00 88.06 114 ASP A CA 1
ATOM 976 C C . ASP A 1 114 ? -3.204 -14.535 -4.954 1.00 88.06 114 ASP A C 1
ATOM 978 O O . ASP A 1 114 ? -4.282 -13.959 -4.746 1.00 88.06 114 ASP A O 1
ATOM 982 N N . PRO A 1 115 ? -3.176 -15.831 -5.329 1.00 88.19 115 PRO A N 1
ATOM 983 C CA . PRO A 1 115 ? -4.382 -16.638 -5.522 1.00 88.19 115 PRO A CA 1
ATOM 984 C C . PRO A 1 115 ? -5.321 -16.705 -4.310 1.00 88.19 115 PRO A C 1
ATOM 986 O O . PRO A 1 115 ? -6.473 -17.105 -4.450 1.00 88.19 115 PRO A O 1
ATOM 989 N N . ASN A 1 116 ? -4.874 -16.356 -3.105 1.00 91.44 116 ASN A N 1
ATOM 990 C CA . ASN A 1 116 ? -5.746 -16.270 -1.938 1.00 91.44 116 ASN A CA 1
ATOM 991 C C . ASN A 1 116 ? -6.765 -15.128 -2.051 1.00 91.44 116 ASN A C 1
ATOM 993 O O . ASN A 1 116 ? -7.894 -15.291 -1.586 1.00 91.44 116 ASN A O 1
ATOM 997 N N . TYR A 1 117 ? -6.444 -14.032 -2.749 1.00 91.81 117 TYR A N 1
ATOM 998 C CA . TYR A 1 117 ? -7.412 -12.960 -3.004 1.00 91.81 117 TYR A CA 1
ATOM 999 C C . TYR A 1 117 ? -8.567 -13.438 -3.889 1.00 91.81 117 TYR A C 1
ATOM 1001 O O . TYR A 1 117 ? -9.720 -13.110 -3.620 1.00 91.81 117 TYR A O 1
ATOM 1009 N N . THR A 1 118 ? -8.308 -14.283 -4.893 1.00 86.50 118 THR A N 1
ATOM 1010 C CA . THR A 1 118 ? -9.372 -14.792 -5.782 1.00 86.50 118 THR A CA 1
ATOM 1011 C C . THR A 1 118 ? -10.312 -15.786 -5.091 1.00 86.50 118 THR A C 1
ATOM 1013 O O . THR A 1 118 ? -11.418 -16.027 -5.574 1.00 86.50 118 THR A O 1
ATOM 1016 N N . LYS A 1 119 ? -9.925 -16.316 -3.921 1.00 90.69 119 LYS A N 1
ATOM 1017 C CA . LYS A 1 119 ? -10.762 -17.188 -3.078 1.00 90.69 119 LYS A CA 1
ATOM 1018 C C . LYS A 1 119 ? -11.729 -16.418 -2.179 1.00 90.69 119 LYS A C 1
ATOM 1020 O O . LYS A 1 119 ? -12.581 -17.041 -1.544 1.00 90.69 119 LYS A O 1
ATOM 1025 N N . ILE A 1 120 ? -11.606 -15.093 -2.092 1.00 93.06 120 ILE A N 1
ATOM 1026 C CA . ILE A 1 120 ? -12.482 -14.257 -1.272 1.00 93.06 120 ILE A CA 1
ATOM 1027 C C . ILE A 1 120 ? -13.242 -13.249 -2.127 1.00 93.06 120 ILE A C 1
ATOM 1029 O O . ILE A 1 120 ? -12.749 -12.723 -3.122 1.00 93.06 120 ILE A O 1
ATOM 1033 N N . SER A 1 121 ? -14.482 -12.981 -1.724 1.00 91.19 121 SER A N 1
ATOM 1034 C CA . SER A 1 121 ? -15.283 -11.924 -2.331 1.00 91.19 121 SER A CA 1
ATOM 1035 C C . SER A 1 121 ? -15.035 -10.596 -1.612 1.00 91.19 121 SER A C 1
ATOM 1037 O O . SER A 1 121 ? -14.975 -10.586 -0.375 1.00 91.19 121 SER A O 1
ATOM 1039 N N . PRO A 1 122 ? -14.950 -9.478 -2.354 1.00 90.81 122 PRO A N 1
ATOM 1040 C CA . PRO A 1 122 ? -14.894 -8.149 -1.766 1.00 90.81 122 PRO A CA 1
ATOM 1041 C C . PRO A 1 122 ? -16.045 -7.921 -0.791 1.00 90.81 122 PRO A C 1
ATOM 1043 O O . PRO A 1 122 ? -17.187 -8.322 -1.048 1.00 90.81 122 PRO A O 1
ATOM 1046 N N . ASN A 1 123 ? -15.752 -7.253 0.321 1.00 80.50 123 ASN A N 1
ATOM 1047 C CA . ASN A 1 123 ? -16.731 -7.028 1.375 1.00 80.50 123 ASN A CA 1
ATOM 1048 C C . ASN A 1 123 ? -17.941 -6.219 0.882 1.00 80.50 123 ASN A C 1
ATOM 1050 O O . ASN A 1 123 ? -17.849 -5.505 -0.116 1.00 80.50 123 ASN A O 1
ATOM 1054 N N . LYS A 1 124 ? -19.093 -6.310 1.560 1.00 82.00 124 LYS A N 1
ATOM 1055 C CA . LYS A 1 124 ? -20.328 -5.608 1.144 1.00 82.00 124 LYS A CA 1
ATOM 1056 C C . LYS A 1 124 ? -20.162 -4.075 1.146 1.00 82.00 124 LYS A C 1
ATOM 1058 O O . LYS A 1 124 ? -19.155 -3.530 1.590 1.00 82.00 124 LYS A O 1
ATOM 1063 N N . LYS A 1 125 ? -21.167 -3.368 0.610 1.00 84.25 125 LYS A N 1
ATOM 1064 C CA . LYS A 1 125 ? -21.232 -1.894 0.616 1.00 84.25 125 LYS A CA 1
ATOM 1065 C C . LYS A 1 125 ? -20.950 -1.349 2.023 1.00 84.25 125 LYS A C 1
ATOM 1067 O O . LYS A 1 125 ? -21.446 -1.896 3.004 1.00 84.25 125 LYS A O 1
ATOM 1072 N N . ILE A 1 126 ? -20.185 -0.266 2.102 1.00 86.56 126 ILE A N 1
ATOM 1073 C CA . ILE A 1 126 ? -19.718 0.290 3.370 1.00 86.56 126 ILE A CA 1
ATOM 1074 C C . ILE A 1 126 ? -20.848 1.104 4.014 1.00 86.56 126 ILE A C 1
ATOM 1076 O O . ILE A 1 126 ? -21.219 2.166 3.507 1.00 86.56 126 ILE A O 1
ATOM 1080 N N . SER A 1 127 ? -21.412 0.610 5.119 1.00 85.88 127 SER A N 1
ATOM 1081 C CA . SER A 1 127 ? -22.436 1.325 5.896 1.00 85.88 127 SER A CA 1
ATOM 1082 C C . SER A 1 127 ? -21.829 2.422 6.772 1.00 85.88 127 SER A C 1
ATOM 1084 O O . SER A 1 127 ? -22.341 3.537 6.800 1.00 85.88 127 SER A O 1
ATOM 1086 N N . CYS A 1 128 ? -20.717 2.117 7.437 1.00 89.62 128 CYS A N 1
ATOM 1087 C CA . CYS A 1 128 ? -19.948 3.029 8.278 1.00 89.62 128 CYS A CA 1
ATOM 1088 C C . CYS A 1 128 ? -18.458 2.665 8.226 1.00 89.62 128 CYS A C 1
ATOM 1090 O O . CYS A 1 128 ? -18.099 1.529 7.905 1.00 89.62 128 CYS A O 1
ATOM 1092 N N . LEU A 1 129 ? -17.592 3.628 8.542 1.00 94.69 129 LEU A N 1
ATOM 1093 C CA . LEU A 1 129 ? -16.165 3.382 8.721 1.00 94.69 129 LEU A CA 1
ATOM 1094 C C . LEU A 1 129 ? -15.916 2.919 10.159 1.00 94.69 129 LEU A C 1
ATOM 1096 O O . LEU A 1 129 ? -15.826 3.733 11.070 1.00 94.69 129 LEU A O 1
ATOM 1100 N N . SER A 1 130 ? -15.828 1.605 10.355 1.00 95.25 130 SER A N 1
ATOM 1101 C CA . SER A 1 130 ? -15.593 1.004 11.678 1.00 95.25 130 SER A CA 1
ATOM 1102 C C . SER A 1 130 ? -14.162 0.507 11.867 1.00 95.25 130 SER A C 1
ATOM 1104 O O . SER A 1 130 ? -13.709 0.334 13.003 1.00 95.25 130 SER A O 1
ATOM 1106 N N . LYS A 1 131 ? -13.456 0.256 10.757 1.00 97.44 131 LYS A N 1
ATOM 1107 C CA . LYS A 1 131 ? -12.109 -0.302 10.757 1.00 97.44 131 LYS A CA 1
ATOM 1108 C C . LYS A 1 131 ? -11.245 0.245 9.621 1.00 97.44 131 LYS A C 1
ATOM 1110 O O . LYS A 1 131 ? -11.667 0.237 8.458 1.00 97.44 131 LYS A O 1
ATOM 1115 N N . ILE A 1 132 ? -10.028 0.657 9.972 1.00 98.38 132 ILE A N 1
ATOM 1116 C CA . ILE A 1 132 ? -8.967 1.082 9.055 1.00 98.38 132 ILE A CA 1
ATOM 1117 C C . ILE A 1 132 ? -7.804 0.089 9.129 1.00 98.38 132 ILE A C 1
ATOM 1119 O O . ILE A 1 132 ? -7.320 -0.231 10.213 1.00 98.38 132 ILE A O 1
ATOM 1123 N N . ASN A 1 133 ? -7.314 -0.359 7.976 1.00 98.00 133 ASN A N 1
ATOM 1124 C CA . ASN A 1 133 ? -6.050 -1.087 7.897 1.00 98.00 133 ASN A CA 1
ATOM 1125 C C . ASN A 1 133 ? -4.875 -0.124 7.685 1.00 98.00 133 ASN A C 1
ATOM 1127 O O . ASN A 1 133 ? -4.983 0.798 6.879 1.00 98.00 133 ASN A O 1
ATOM 1131 N N . ILE A 1 134 ? -3.743 -0.352 8.351 1.00 98.44 134 ILE A N 1
ATOM 1132 C CA . ILE A 1 134 ? -2.513 0.424 8.158 1.00 98.44 134 ILE A CA 1
ATOM 1133 C C . ILE A 1 134 ? -1.378 -0.526 7.779 1.00 98.44 134 ILE A C 1
ATOM 1135 O O . ILE A 1 134 ? -1.026 -1.407 8.561 1.00 98.44 134 ILE A O 1
ATOM 1139 N N . CYS A 1 135 ? -0.808 -0.350 6.584 1.00 97.44 135 CYS A N 1
ATOM 1140 C CA . CYS A 1 135 ? 0.294 -1.177 6.087 1.00 97.44 135 CYS A CA 1
ATOM 1141 C C . CYS A 1 135 ? 1.144 -0.430 5.046 1.00 97.44 135 CYS A C 1
ATOM 1143 O O . CYS A 1 135 ? 0.653 -0.039 3.982 1.00 97.44 135 CYS A O 1
ATOM 1145 N N . PHE A 1 136 ? 2.445 -0.294 5.323 1.00 96.75 136 PHE A N 1
ATOM 1146 C CA . PHE A 1 136 ? 3.419 0.374 4.443 1.00 96.75 136 PHE A CA 1
ATOM 1147 C C . PHE A 1 136 ? 4.354 -0.594 3.700 1.00 96.75 136 PHE A C 1
ATOM 1149 O O . PHE A 1 136 ? 5.346 -0.175 3.101 1.00 96.75 136 PHE A O 1
ATOM 1156 N N . GLY A 1 137 ? 4.003 -1.883 3.668 1.00 90.81 137 GLY A N 1
ATOM 1157 C CA . GLY A 1 137 ? 4.698 -2.917 2.902 1.00 90.81 137 GLY A CA 1
ATOM 1158 C C . GLY A 1 137 ? 5.624 -3.800 3.741 1.00 90.81 137 GLY A C 1
ATOM 1159 O O . GLY A 1 137 ? 5.507 -3.892 4.961 1.00 90.81 137 GLY A O 1
ATOM 1160 N N . GLY A 1 138 ? 6.535 -4.499 3.057 1.00 88.31 138 GLY A N 1
ATOM 1161 C CA . GLY A 1 138 ? 7.338 -5.575 3.649 1.00 88.31 138 GLY A CA 1
ATOM 1162 C C . GLY A 1 138 ? 8.360 -5.130 4.702 1.00 88.31 138 GLY A C 1
ATOM 1163 O O . GLY A 1 138 ? 8.654 -5.896 5.620 1.00 88.31 138 GLY A O 1
ATOM 1164 N N . SER A 1 139 ? 8.911 -3.923 4.560 1.00 86.81 139 SER A N 1
ATOM 1165 C CA . SER A 1 139 ? 10.023 -3.423 5.378 1.00 86.81 139 SER A CA 1
ATOM 1166 C C . SER A 1 139 ? 9.734 -2.123 6.125 1.00 86.81 139 SER A C 1
ATOM 1168 O O . SER A 1 139 ? 10.274 -1.969 7.213 1.00 86.81 139 SER A O 1
ATOM 1170 N N . ASP A 1 140 ? 8.914 -1.219 5.567 1.00 94.12 140 ASP A N 1
ATOM 1171 C CA . ASP A 1 140 ? 8.659 0.134 6.101 1.00 94.12 140 ASP A CA 1
ATOM 1172 C C . ASP A 1 140 ? 9.944 0.808 6.646 1.00 94.12 140 ASP A C 1
ATOM 1174 O O . ASP A 1 140 ? 10.097 1.014 7.853 1.00 94.12 140 ASP A O 1
ATOM 1178 N N . PRO A 1 141 ? 10.921 1.101 5.763 1.00 90.38 141 PRO A N 1
ATOM 1179 C CA . PRO A 1 141 ? 12.274 1.486 6.171 1.00 90.38 141 PRO A CA 1
ATOM 1180 C C . PRO A 1 141 ? 12.345 2.853 6.862 1.00 90.38 141 PRO A C 1
ATOM 1182 O O . PRO A 1 141 ? 13.295 3.116 7.590 1.00 90.38 141 PRO A O 1
ATOM 1185 N N . VAL A 1 142 ? 11.347 3.713 6.644 1.00 94.94 142 VAL A N 1
ATOM 1186 C CA . VAL A 1 142 ? 11.250 5.051 7.248 1.00 94.94 142 VAL A CA 1
ATOM 1187 C C . VAL A 1 142 ? 10.409 5.049 8.530 1.00 94.94 142 VAL A C 1
ATOM 1189 O O . VAL A 1 142 ? 10.147 6.106 9.099 1.00 94.94 142 VAL A O 1
ATOM 1192 N N . ASN A 1 143 ? 9.982 3.865 8.989 1.00 96.44 143 ASN A N 1
ATOM 1193 C CA . ASN A 1 143 ? 9.159 3.672 10.178 1.00 96.44 143 ASN A CA 1
ATOM 1194 C C . ASN A 1 143 ? 7.866 4.514 10.171 1.00 96.44 143 ASN A C 1
ATOM 1196 O O . ASN A 1 143 ? 7.431 5.044 11.203 1.00 96.44 143 ASN A O 1
ATOM 1200 N N . LEU A 1 144 ? 7.241 4.644 8.996 1.00 97.31 144 LEU A N 1
ATOM 1201 C CA . LEU A 1 144 ? 6.038 5.452 8.819 1.00 97.31 144 LEU A CA 1
ATOM 1202 C C . LEU A 1 144 ? 4.873 4.887 9.633 1.00 97.31 144 LEU A C 1
ATOM 1204 O O . LEU A 1 144 ? 4.072 5.653 10.160 1.00 97.31 144 LEU A O 1
ATOM 1208 N N . THR A 1 145 ? 4.825 3.566 9.833 1.00 98.06 145 THR A N 1
ATOM 1209 C CA . THR A 1 145 ? 3.831 2.913 10.697 1.00 98.06 145 THR A CA 1
ATOM 1210 C C . THR A 1 145 ? 3.814 3.525 12.101 1.00 98.06 145 THR A C 1
ATOM 1212 O O . THR A 1 145 ? 2.745 3.867 12.610 1.00 98.06 145 THR A O 1
ATOM 1215 N N . SER A 1 146 ? 4.986 3.732 12.717 1.00 97.81 146 SER A N 1
ATOM 1216 C CA . SER A 1 146 ? 5.086 4.343 14.049 1.00 97.81 146 SER A CA 1
ATOM 1217 C C . SER A 1 146 ? 4.598 5.793 14.050 1.00 97.81 146 SER A C 1
ATOM 1219 O O . SER A 1 146 ? 3.861 6.179 14.960 1.00 97.81 146 SER A O 1
ATOM 1221 N N . LYS A 1 147 ? 4.952 6.581 13.024 1.00 97.38 147 LYS A N 1
ATOM 1222 C CA . LYS A 1 147 ? 4.493 7.973 12.877 1.00 97.38 147 LYS A CA 1
ATOM 1223 C C . LYS A 1 147 ? 2.969 8.049 12.742 1.00 97.38 147 LYS A C 1
ATOM 1225 O O . LYS A 1 147 ? 2.336 8.855 13.411 1.00 97.38 147 LYS A O 1
ATOM 1230 N N . ILE A 1 148 ? 2.361 7.167 11.949 1.00 98.06 148 ILE A N 1
ATOM 1231 C CA . ILE A 1 148 ? 0.901 7.143 11.776 1.00 98.06 148 ILE A CA 1
ATOM 1232 C C . ILE A 1 148 ? 0.191 6.808 13.087 1.00 98.06 148 ILE A C 1
ATOM 1234 O O . ILE A 1 148 ? -0.815 7.442 13.393 1.00 98.06 148 ILE A O 1
ATOM 1238 N N . ILE A 1 149 ? 0.730 5.892 13.899 1.00 97.69 149 ILE A N 1
ATOM 1239 C CA . ILE A 1 149 ? 0.176 5.591 15.229 1.00 97.69 149 ILE A CA 1
ATOM 1240 C C . ILE A 1 149 ? 0.127 6.839 16.121 1.00 97.69 149 ILE A C 1
ATOM 1242 O O . ILE A 1 149 ? -0.855 7.021 16.835 1.00 97.69 149 ILE A O 1
ATOM 1246 N N . ASP A 1 150 ? 1.127 7.727 16.065 1.00 96.62 150 ASP A N 1
ATOM 1247 C CA . ASP A 1 150 ? 1.090 8.973 16.848 1.00 96.62 150 ASP A CA 1
ATOM 1248 C C . ASP A 1 150 ? -0.045 9.912 16.447 1.00 96.62 150 ASP A C 1
ATOM 1250 O O . ASP A 1 150 ? -0.554 10.634 17.303 1.00 96.62 150 ASP A O 1
ATOM 1254 N N . ILE A 1 151 ? -0.457 9.870 15.181 1.00 96.12 151 ILE A N 1
ATOM 1255 C CA . ILE A 1 151 ? -1.550 10.686 14.652 1.00 96.12 151 ILE A CA 1
ATOM 1256 C C . ILE A 1 151 ? -2.898 10.064 15.032 1.00 96.12 151 ILE A C 1
ATOM 1258 O O . ILE A 1 151 ? -3.797 10.762 15.494 1.00 96.12 151 ILE A O 1
ATOM 1262 N N . ILE A 1 152 ? -3.041 8.743 14.874 1.00 96.31 152 ILE A N 1
ATOM 1263 C CA . ILE A 1 152 ? -4.331 8.058 15.054 1.00 96.31 152 ILE A CA 1
ATOM 1264 C C . ILE A 1 152 ? -4.654 7.689 16.505 1.00 96.31 152 ILE A C 1
ATOM 1266 O O . ILE A 1 152 ? -5.801 7.363 16.791 1.00 96.31 152 ILE A O 1
ATOM 1270 N N . LYS A 1 153 ? -3.692 7.737 17.437 1.00 93.81 153 LYS A N 1
ATOM 1271 C CA . LYS A 1 153 ? -3.915 7.337 18.843 1.00 93.81 153 LYS A CA 1
ATOM 1272 C C . LYS A 1 153 ? -5.000 8.142 19.566 1.00 93.81 153 LYS A C 1
ATOM 1274 O O . LYS A 1 153 ? -5.504 7.706 20.595 1.00 93.81 153 LYS A O 1
ATOM 1279 N N . THR A 1 154 ? -5.348 9.319 19.051 1.00 92.44 154 THR A N 1
ATOM 1280 C CA . THR A 1 154 ? -6.429 10.169 19.572 1.00 92.44 154 THR A CA 1
ATOM 1281 C C . THR A 1 154 ? -7.811 9.774 19.036 1.00 92.44 154 THR A C 1
ATOM 1283 O O . THR A 1 154 ? -8.825 10.218 19.571 1.00 92.44 154 THR A O 1
ATOM 1286 N N . ILE A 1 155 ? -7.871 8.916 18.013 1.00 94.94 155 ILE A N 1
ATOM 1287 C CA . ILE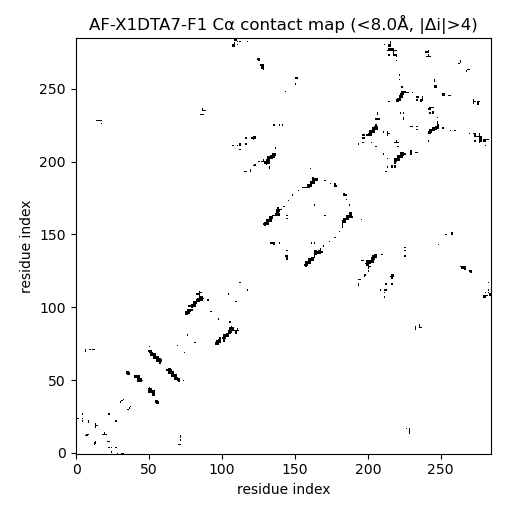 A 1 155 ? -9.096 8.443 17.366 1.00 94.94 155 ILE A CA 1
ATOM 1288 C C . ILE A 1 155 ? -9.514 7.129 18.032 1.00 94.94 155 ILE A C 1
ATOM 1290 O O . ILE A 1 155 ? -8.954 6.076 17.746 1.00 94.94 155 ILE A O 1
ATOM 1294 N N . ASN A 1 156 ? -10.505 7.175 18.924 1.00 94.81 156 ASN A N 1
ATOM 1295 C CA . ASN A 1 156 ? -10.950 6.013 19.711 1.00 94.81 156 ASN A CA 1
ATOM 1296 C C . ASN A 1 156 ? -12.262 5.372 19.220 1.00 94.81 156 ASN A C 1
ATOM 1298 O O . ASN A 1 156 ? -12.653 4.315 19.709 1.00 94.81 156 ASN A O 1
ATOM 1302 N N . TYR A 1 157 ? -12.935 5.990 18.249 1.00 94.56 157 TYR A N 1
ATOM 1303 C CA . TYR A 1 157 ? -14.220 5.541 17.703 1.00 94.56 157 TYR A CA 1
ATOM 1304 C C . TYR A 1 157 ? -14.073 4.695 16.417 1.00 94.56 157 TYR A C 1
ATOM 1306 O O . TYR A 1 157 ? -15.068 4.246 15.849 1.00 94.56 157 TYR A O 1
ATOM 1314 N N . ILE A 1 158 ? -12.834 4.449 15.968 1.00 97.25 158 ILE A N 1
ATOM 1315 C CA . ILE A 1 158 ? -12.475 3.579 14.836 1.00 97.25 158 ILE A CA 1
ATOM 1316 C C . ILE A 1 158 ? -11.488 2.515 15.325 1.00 97.25 158 ILE A C 1
ATOM 1318 O O . ILE A 1 158 ? -10.599 2.811 16.122 1.00 97.25 158 ILE A O 1
ATOM 1322 N N . ASN A 1 159 ? -11.618 1.285 14.825 1.00 98.25 159 ASN A N 1
ATOM 1323 C CA . ASN A 1 159 ? -10.633 0.229 15.049 1.00 98.25 159 ASN A CA 1
ATOM 1324 C C . ASN A 1 159 ? -9.513 0.282 14.004 1.00 98.25 159 ASN A C 1
ATOM 1326 O O . ASN A 1 159 ? -9.767 0.517 12.822 1.00 98.25 159 ASN A O 1
ATOM 1330 N N . PHE A 1 160 ? -8.288 -0.020 14.411 1.00 98.50 160 PHE A N 1
ATOM 1331 C CA . PHE A 1 160 ? -7.120 -0.014 13.543 1.00 98.50 160 PHE A CA 1
ATOM 1332 C C . PHE A 1 160 ? -6.430 -1.370 13.554 1.00 98.50 160 PHE A C 1
ATOM 1334 O O . PHE A 1 160 ? -6.001 -1.848 14.602 1.00 98.50 160 PHE A O 1
ATOM 1341 N N . ASP A 1 161 ? -6.275 -1.957 12.371 1.00 98.31 161 ASP A N 1
ATOM 1342 C CA . ASP A 1 161 ? -5.425 -3.127 12.172 1.00 98.31 161 ASP A CA 1
ATOM 1343 C C . ASP A 1 161 ? -4.092 -2.664 11.583 1.00 98.31 161 ASP A C 1
ATOM 1345 O O . ASP A 1 161 ? -4.005 -2.313 10.405 1.00 98.31 161 ASP A O 1
ATOM 1349 N N . ILE A 1 162 ? -3.054 -2.653 12.417 1.00 98.44 162 ILE A N 1
ATOM 1350 C CA . ILE A 1 162 ? -1.683 -2.321 12.035 1.00 98.44 162 ILE A CA 1
ATOM 1351 C C . ILE A 1 162 ? -0.999 -3.594 11.563 1.00 98.44 162 ILE A C 1
ATOM 1353 O O . ILE A 1 162 ? -0.872 -4.553 12.323 1.00 98.44 162 ILE A O 1
ATOM 1357 N N . ILE A 1 163 ? -0.530 -3.604 10.321 1.00 98.12 163 ILE A N 1
ATOM 1358 C CA . ILE A 1 163 ? 0.187 -4.738 9.751 1.00 98.12 163 ILE A CA 1
ATOM 1359 C C . ILE A 1 163 ? 1.588 -4.295 9.357 1.00 98.12 163 ILE A C 1
ATOM 1361 O O . ILE A 1 163 ? 1.763 -3.381 8.551 1.00 98.12 163 ILE A O 1
ATOM 1365 N N . VAL A 1 164 ? 2.587 -4.994 9.888 1.00 97.62 164 VAL A N 1
ATOM 1366 C CA . VAL A 1 164 ? 3.987 -4.823 9.496 1.00 97.62 164 VAL A CA 1
ATOM 1367 C C . VAL A 1 164 ? 4.530 -6.086 8.845 1.00 97.62 164 VAL A C 1
ATOM 1369 O O . VAL A 1 164 ? 4.228 -7.208 9.260 1.00 97.62 164 VAL A O 1
ATOM 1372 N N . GLY A 1 165 ? 5.331 -5.897 7.800 1.00 92.88 165 GLY A N 1
ATOM 1373 C CA . GLY A 1 165 ? 5.910 -6.993 7.039 1.00 92.88 165 GLY A CA 1
ATOM 1374 C C . GLY A 1 165 ? 7.049 -7.732 7.756 1.00 92.88 165 GLY A C 1
ATOM 1375 O O . GLY A 1 165 ? 7.470 -7.360 8.857 1.00 92.88 165 GLY A O 1
ATOM 1376 N N . PRO A 1 166 ? 7.583 -8.790 7.125 1.00 89.00 166 PRO A N 1
ATOM 1377 C CA . PRO A 1 166 ? 8.593 -9.658 7.730 1.00 89.00 166 PRO A CA 1
ATOM 1378 C C . PRO A 1 166 ? 9.935 -8.956 7.982 1.00 89.00 166 PRO A C 1
ATOM 1380 O O . PRO A 1 166 ? 10.706 -9.418 8.822 1.00 89.00 166 PRO A O 1
ATOM 1383 N N . TYR A 1 167 ? 10.211 -7.846 7.289 1.00 90.12 167 TYR A N 1
ATOM 1384 C CA . TYR A 1 167 ? 11.483 -7.122 7.359 1.00 90.12 167 TYR A CA 1
ATOM 1385 C C . TYR A 1 167 ? 11.425 -5.852 8.219 1.00 90.12 167 TYR A C 1
ATOM 1387 O O . TYR A 1 167 ? 12.416 -5.124 8.285 1.00 90.12 167 TYR A O 1
ATOM 1395 N N . TYR A 1 168 ? 10.297 -5.577 8.879 1.00 92.88 168 TYR A N 1
ATOM 1396 C CA . TYR A 1 168 ? 10.154 -4.423 9.762 1.00 92.88 168 TYR A CA 1
ATOM 1397 C C . TYR A 1 168 ? 11.025 -4.561 11.021 1.00 92.88 168 TYR A C 1
ATOM 1399 O O . TYR A 1 168 ? 10.905 -5.535 11.771 1.00 92.88 168 TYR A O 1
ATOM 1407 N N . GLN A 1 169 ? 11.901 -3.581 11.257 1.00 93.75 169 GLN A N 1
ATOM 1408 C CA . GLN A 1 169 ? 12.947 -3.661 12.288 1.00 93.75 169 GLN A CA 1
ATOM 1409 C C . GLN A 1 169 ? 12.490 -3.198 13.682 1.00 93.75 169 GLN A C 1
ATOM 1411 O O . GLN A 1 169 ? 13.079 -3.609 14.676 1.00 93.75 169 GLN A O 1
ATOM 1416 N N . HIS A 1 170 ? 11.420 -2.403 13.775 1.00 94.88 170 HIS A N 1
ATOM 1417 C CA . HIS A 1 170 ? 11.016 -1.710 15.011 1.00 94.88 170 HIS A CA 1
ATOM 1418 C C . HIS A 1 170 ? 9.824 -2.369 15.723 1.00 94.88 170 HIS A C 1
ATOM 1420 O O . HIS A 1 170 ? 9.001 -1.702 16.348 1.00 94.88 170 HIS A O 1
ATOM 1426 N N . TYR A 1 171 ? 9.655 -3.689 15.573 1.00 95.75 171 TYR A N 1
ATOM 1427 C CA . TYR A 1 171 ? 8.447 -4.371 16.055 1.00 95.75 171 TYR A CA 1
ATOM 1428 C C . TYR A 1 171 ? 8.265 -4.276 17.575 1.00 95.75 171 TYR A C 1
ATOM 1430 O O . TYR A 1 171 ? 7.139 -4.133 18.040 1.00 95.75 171 TYR A O 1
ATOM 1438 N N . LYS A 1 172 ? 9.354 -4.373 18.350 1.00 96.69 172 LYS A N 1
ATOM 1439 C CA . LYS A 1 172 ? 9.275 -4.350 19.819 1.00 96.69 172 LYS A CA 1
ATOM 1440 C C . LYS A 1 172 ? 8.790 -2.990 20.310 1.00 96.69 172 LYS A C 1
ATOM 1442 O O . LYS A 1 172 ? 7.846 -2.928 21.086 1.00 96.69 172 LYS A O 1
ATOM 1447 N N . GLU A 1 173 ? 9.385 -1.915 19.805 1.00 97.62 173 GLU A N 1
ATOM 1448 C CA . GLU A 1 173 ? 8.999 -0.544 20.132 1.00 97.62 173 GLU A CA 1
ATOM 1449 C C . GLU A 1 173 ? 7.560 -0.257 19.694 1.00 97.62 173 GLU A C 1
ATOM 1451 O O . GLU A 1 173 ? 6.793 0.354 20.435 1.00 97.62 173 GLU A O 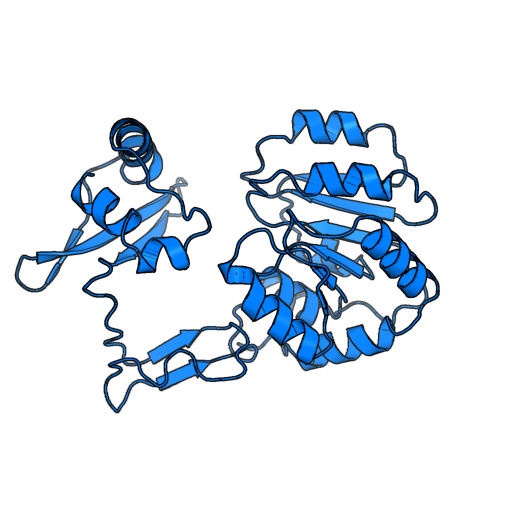1
ATOM 1456 N N . LEU A 1 174 ? 7.168 -0.745 18.513 1.00 97.25 174 LEU A N 1
ATOM 1457 C CA . LEU A 1 174 ? 5.809 -0.597 18.000 1.00 97.25 174 LEU A CA 1
ATOM 1458 C C . LEU A 1 174 ? 4.775 -1.330 18.864 1.00 97.25 174 LEU A C 1
ATOM 1460 O O . LEU A 1 174 ? 3.690 -0.806 19.114 1.00 97.25 174 LEU A O 1
ATOM 1464 N N . HIS A 1 175 ? 5.106 -2.535 19.331 1.00 97.44 175 HIS A N 1
ATOM 1465 C CA . HIS A 1 175 ? 4.246 -3.308 20.221 1.00 97.44 175 HIS A CA 1
ATOM 1466 C C . HIS A 1 175 ? 4.045 -2.587 21.558 1.00 97.44 175 HIS A C 1
ATOM 1468 O O . HIS A 1 175 ? 2.907 -2.373 21.970 1.00 97.44 175 HIS A O 1
ATOM 1474 N N . GLU A 1 176 ? 5.127 -2.114 22.181 1.00 97.81 176 GLU A N 1
ATOM 1475 C CA . GLU A 1 176 ? 5.048 -1.326 23.418 1.00 97.81 176 GLU A CA 1
ATOM 1476 C C . GLU A 1 176 ? 4.235 -0.040 23.236 1.00 97.81 176 GLU A C 1
ATOM 1478 O O . GLU A 1 176 ? 3.447 0.321 24.106 1.00 97.81 176 GLU A O 1
ATOM 1483 N N . LYS A 1 177 ? 4.371 0.619 22.080 1.00 96.38 177 LYS A N 1
ATOM 1484 C CA . LYS A 1 177 ? 3.619 1.831 21.737 1.00 96.38 177 LYS A CA 1
ATOM 1485 C C . LYS A 1 177 ? 2.121 1.583 21.561 1.00 96.38 177 LYS A C 1
ATOM 1487 O O . LYS A 1 177 ? 1.341 2.511 21.724 1.00 96.38 177 LYS A O 1
ATOM 1492 N N . THR A 1 178 ? 1.712 0.371 21.191 1.00 97.00 178 THR A N 1
ATOM 1493 C CA . THR A 1 178 ? 0.317 0.065 20.829 1.00 97.00 178 THR A CA 1
ATOM 1494 C C . THR A 1 178 ? -0.444 -0.718 21.895 1.00 97.00 178 THR A C 1
ATOM 1496 O O . THR A 1 178 ? -1.671 -0.693 21.881 1.00 97.00 178 THR A O 1
ATOM 1499 N N . LYS A 1 179 ? 0.247 -1.360 22.848 1.00 95.88 179 LYS A N 1
ATOM 1500 C CA . LYS A 1 179 ? -0.351 -2.300 23.817 1.00 95.88 179 LYS A CA 1
ATOM 1501 C C . LYS A 1 179 ? -1.467 -1.724 24.701 1.00 95.88 179 LYS A C 1
ATOM 1503 O O . LYS A 1 179 ? -2.297 -2.485 25.184 1.00 95.88 179 LYS A O 1
ATOM 1508 N N . GLU A 1 180 ? -1.478 -0.412 24.942 1.00 94.75 180 GLU A N 1
ATOM 1509 C CA . GLU A 1 180 ? -2.466 0.245 25.816 1.00 94.75 180 GLU A CA 1
ATOM 1510 C C . GLU A 1 180 ? -3.741 0.672 25.068 1.00 94.75 180 GLU A C 1
ATOM 1512 O O . GLU A 1 180 ? -4.750 1.002 25.692 1.00 94.75 180 GLU A O 1
ATOM 1517 N N . PHE A 1 181 ? -3.729 0.644 23.731 1.00 96.69 181 PHE A N 1
ATOM 1518 C CA . PHE A 1 181 ? -4.846 1.099 22.908 1.00 96.69 181 PHE A CA 1
ATOM 1519 C C . PHE A 1 181 ? -5.776 -0.063 22.548 1.00 96.69 181 PHE A C 1
ATOM 1521 O O . PHE A 1 181 ? -5.467 -0.885 21.689 1.00 96.69 181 PHE A O 1
ATOM 1528 N N . LEU A 1 182 ? -6.961 -0.102 23.164 1.00 95.69 182 LEU A N 1
ATOM 1529 C CA . LEU A 1 182 ? -7.949 -1.174 22.958 1.00 95.69 182 LEU A CA 1
ATOM 1530 C C . LEU A 1 182 ? -8.483 -1.265 21.520 1.00 95.69 182 LEU A C 1
ATOM 1532 O O . LEU A 1 182 ? -8.939 -2.324 21.096 1.00 95.69 182 LEU A O 1
ATOM 1536 N N . ASN A 1 183 ? -8.441 -0.162 20.774 1.00 97.62 183 ASN A N 1
ATOM 1537 C CA . ASN A 1 183 ? -8.902 -0.084 19.392 1.00 97.62 183 ASN A CA 1
ATOM 1538 C C . ASN A 1 183 ? -7.779 -0.309 18.363 1.00 97.62 183 ASN A C 1
ATOM 1540 O O . ASN A 1 183 ? -8.032 -0.153 17.171 1.00 97.62 183 ASN A O 1
ATOM 1544 N N . ILE A 1 184 ? -6.560 -0.670 18.784 1.00 98.25 184 ILE A N 1
ATOM 1545 C CA . ILE A 1 184 ? -5.424 -0.938 17.892 1.00 98.25 184 ILE A CA 1
ATOM 1546 C C . ILE A 1 184 ? -4.999 -2.405 18.024 1.00 98.25 184 ILE A C 1
ATOM 1548 O O . ILE A 1 184 ? -4.664 -2.879 19.106 1.00 98.25 184 ILE A O 1
ATOM 1552 N N . ARG A 1 185 ? -4.965 -3.130 16.902 1.00 97.88 185 ARG A N 1
ATOM 1553 C CA . ARG A 1 185 ? -4.453 -4.505 16.816 1.00 97.88 185 ARG A CA 1
ATOM 1554 C C . ARG A 1 185 ? -3.205 -4.533 15.946 1.00 97.88 185 ARG A C 1
ATOM 1556 O O . ARG A 1 185 ? -3.229 -4.034 14.826 1.00 97.88 185 ARG A O 1
ATOM 1563 N N . LEU A 1 186 ? -2.124 -5.129 16.446 1.00 98.25 186 LEU A N 1
ATOM 1564 C CA . LEU A 1 186 ? -0.851 -5.238 15.732 1.00 98.25 186 LEU A CA 1
ATOM 1565 C C . LEU A 1 186 ? -0.629 -6.665 15.214 1.00 98.25 186 LEU A C 1
ATOM 1567 O O . LEU A 1 186 ? -0.651 -7.622 15.986 1.00 98.25 186 LEU A O 1
ATOM 1571 N N . PHE A 1 187 ? -0.350 -6.791 13.918 1.00 98.06 187 PHE A N 1
ATOM 1572 C CA . PHE A 1 187 ? -0.040 -8.045 13.237 1.00 98.06 187 PHE A CA 1
ATOM 1573 C C . PHE A 1 187 ? 1.353 -7.977 12.604 1.00 98.06 187 PHE A C 1
ATOM 1575 O O . PHE A 1 187 ? 1.677 -7.035 11.877 1.00 98.06 187 PHE A O 1
ATOM 1582 N N . LYS A 1 188 ? 2.173 -9.008 12.835 1.00 96.56 188 LYS A N 1
ATOM 1583 C CA . LYS A 1 188 ? 3.480 -9.171 12.188 1.00 96.56 188 LYS A CA 1
ATOM 1584 C C . LYS A 1 188 ? 3.417 -10.279 11.154 1.00 96.56 188 LYS A C 1
ATOM 1586 O O . LYS A 1 188 ? 3.237 -11.432 11.532 1.00 96.56 188 LYS A O 1
ATOM 1591 N N . ASN A 1 189 ? 3.630 -9.931 9.886 1.00 94.12 189 ASN A N 1
ATOM 1592 C CA . ASN A 1 189 ? 3.703 -10.874 8.768 1.00 94.12 189 ASN A CA 1
ATOM 1593 C C . ASN A 1 189 ? 2.594 -11.955 8.808 1.00 94.12 189 ASN A C 1
ATOM 1595 O O . ASN A 1 189 ? 2.914 -13.145 8.867 1.00 94.12 189 ASN A O 1
ATOM 1599 N N . PRO A 1 190 ? 1.306 -11.567 8.860 1.00 94.44 190 PRO A N 1
ATOM 1600 C CA . PRO A 1 190 ? 0.222 -12.536 8.944 1.00 94.44 190 PRO A CA 1
ATOM 1601 C C . PRO A 1 190 ? 0.096 -13.317 7.629 1.00 94.44 190 PRO A C 1
ATOM 1603 O O . PRO A 1 190 ? 0.305 -12.775 6.546 1.00 94.44 190 PRO A O 1
ATOM 1606 N N . GLU A 1 191 ? -0.276 -14.592 7.719 1.00 91.50 191 GLU A N 1
ATOM 1607 C CA . GLU A 1 191 ? -0.432 -15.471 6.548 1.00 91.50 191 GLU A CA 1
ATOM 1608 C C . GLU A 1 191 ? -1.732 -15.209 5.770 1.00 91.50 191 GLU A C 1
ATOM 1610 O O . GLU A 1 191 ? -1.853 -15.597 4.614 1.00 91.50 191 GLU A O 1
ATOM 1615 N N . ASN A 1 192 ? -2.702 -14.544 6.401 1.00 93.56 192 ASN A N 1
ATOM 1616 C CA . ASN A 1 192 ? -4.054 -14.295 5.901 1.00 93.56 192 ASN A CA 1
ATOM 1617 C C . ASN A 1 192 ? -4.304 -12.806 5.593 1.00 93.56 192 ASN A C 1
ATOM 1619 O O . ASN A 1 192 ? -5.316 -12.229 6.015 1.00 93.56 192 ASN A O 1
ATOM 1623 N N . MET A 1 193 ? -3.364 -12.171 4.888 1.00 94.69 193 MET A N 1
ATOM 1624 C CA . MET A 1 193 ? -3.428 -10.752 4.507 1.00 94.69 193 MET A CA 1
ATOM 1625 C C . MET A 1 193 ? -4.742 -10.382 3.815 1.00 94.69 193 MET A C 1
ATOM 1627 O O . MET A 1 193 ? -5.342 -9.355 4.131 1.00 94.69 193 MET A O 1
ATOM 1631 N N . GLU A 1 194 ? -5.221 -11.238 2.916 1.00 95.19 194 GLU A N 1
ATOM 1632 C CA . GLU A 1 194 ? -6.434 -11.028 2.136 1.00 95.19 194 GLU A CA 1
ATOM 1633 C C . GLU A 1 194 ? -7.670 -10.882 3.033 1.00 95.19 194 GLU A C 1
ATOM 1635 O O . GLU A 1 194 ? -8.510 -10.013 2.799 1.00 95.19 194 GLU A O 1
ATOM 1640 N N . LYS A 1 195 ? -7.756 -11.673 4.111 1.00 95.56 195 LYS A N 1
ATOM 1641 C CA . LYS A 1 195 ? -8.872 -11.613 5.065 1.00 95.56 195 LYS A CA 1
ATOM 1642 C C . LYS A 1 195 ? -8.797 -10.359 5.924 1.00 95.56 195 LYS A C 1
ATOM 1644 O O . LYS A 1 195 ? -9.801 -9.664 6.051 1.00 95.56 195 LYS A O 1
ATOM 1649 N N . LEU A 1 196 ? -7.616 -10.048 6.460 1.00 95.50 196 LEU A N 1
ATOM 1650 C CA . LEU A 1 196 ? -7.407 -8.863 7.300 1.00 95.50 196 LEU A CA 1
ATOM 1651 C C . LEU A 1 196 ? -7.709 -7.567 6.540 1.00 95.50 196 LEU A C 1
ATOM 1653 O O . LEU A 1 196 ? -8.397 -6.685 7.057 1.00 95.50 196 LEU A O 1
ATOM 1657 N N . LEU A 1 197 ? -7.253 -7.470 5.287 1.00 95.69 197 LEU A N 1
ATOM 1658 C CA . LEU A 1 197 ? -7.606 -6.352 4.417 1.00 95.69 197 LEU A CA 1
ATOM 1659 C C . LEU A 1 197 ? -9.117 -6.302 4.191 1.00 95.69 197 LEU A C 1
ATOM 1661 O O . LEU A 1 197 ? -9.721 -5.251 4.398 1.00 95.69 197 LEU A O 1
ATOM 1665 N N . ASN A 1 198 ? -9.738 -7.429 3.827 1.00 95.81 198 ASN A N 1
ATOM 1666 C CA . ASN A 1 198 ? -11.162 -7.463 3.502 1.00 95.81 198 ASN A CA 1
ATOM 1667 C C . ASN A 1 198 ? -12.047 -7.059 4.690 1.00 95.81 198 ASN A C 1
ATOM 1669 O O . ASN A 1 198 ? -13.109 -6.498 4.469 1.00 95.81 198 ASN A O 1
ATOM 1673 N N . GLU A 1 199 ? -11.624 -7.257 5.942 1.00 95.06 199 GLU A N 1
ATOM 1674 C CA . GLU A 1 199 ? -12.353 -6.793 7.134 1.00 95.06 199 GLU A CA 1
ATOM 1675 C C . GLU A 1 199 ? -12.424 -5.260 7.292 1.00 95.06 199 GLU A C 1
ATOM 1677 O O . GLU A 1 199 ? -13.221 -4.764 8.095 1.00 95.06 199 GLU A O 1
ATOM 1682 N N . SER A 1 200 ? -11.603 -4.509 6.557 1.00 95.75 200 SER A N 1
ATOM 1683 C CA . SER A 1 200 ? -11.458 -3.057 6.694 1.00 95.75 200 SER A CA 1
ATOM 1684 C C . SER A 1 200 ? -12.256 -2.296 5.634 1.00 95.75 200 SER A C 1
ATOM 1686 O O . SER A 1 200 ? -12.487 -2.786 4.531 1.00 95.75 200 SER A O 1
ATOM 1688 N N . GLN A 1 201 ? -12.699 -1.078 5.959 1.00 96.69 201 GLN A N 1
ATOM 1689 C CA . GLN A 1 201 ? -13.464 -0.231 5.027 1.00 96.69 201 GLN A CA 1
ATOM 1690 C C . GLN A 1 201 ? -12.603 0.836 4.344 1.00 96.69 201 GLN A C 1
ATOM 1692 O O . GLN A 1 201 ? -12.987 1.378 3.308 1.00 96.69 201 GLN A O 1
ATOM 1697 N N . LEU A 1 202 ? -11.450 1.141 4.927 1.00 97.50 202 LEU A N 1
ATOM 1698 C CA . LEU A 1 202 ? -10.466 2.092 4.431 1.00 97.50 202 LEU A CA 1
ATOM 1699 C C . LEU A 1 202 ? -9.078 1.548 4.777 1.00 97.50 202 LEU A C 1
ATOM 1701 O O . LEU A 1 202 ? -8.913 0.820 5.759 1.00 97.50 202 LEU A O 1
ATOM 1705 N N . ALA A 1 203 ? -8.082 1.912 3.984 1.00 98.19 203 ALA A N 1
ATOM 1706 C CA . ALA A 1 203 ? -6.688 1.640 4.287 1.00 98.19 203 ALA A CA 1
ATOM 1707 C C . ALA A 1 203 ? -5.857 2.927 4.314 1.00 98.19 203 ALA A C 1
ATOM 1709 O O . ALA A 1 203 ? -6.178 3.901 3.632 1.00 98.19 203 ALA A O 1
ATOM 1710 N N . ILE A 1 204 ? -4.756 2.898 5.056 1.00 98.62 204 ILE A N 1
ATOM 1711 C CA . ILE A 1 204 ? -3.664 3.867 4.983 1.00 98.62 204 ILE A CA 1
ATOM 1712 C C . ILE A 1 204 ? -2.398 3.082 4.638 1.00 98.62 204 ILE A C 1
ATOM 1714 O O . ILE A 1 204 ? -2.079 2.089 5.294 1.00 98.62 204 ILE A O 1
ATOM 1718 N N . GLY A 1 205 ? -1.679 3.478 3.592 1.00 97.56 205 GLY A N 1
ATOM 1719 C CA . GLY A 1 205 ? -0.497 2.723 3.181 1.00 97.56 205 GLY A CA 1
ATOM 1720 C C . GLY A 1 205 ? 0.317 3.355 2.064 1.00 97.56 205 GLY A C 1
ATOM 1721 O O . GLY A 1 205 ? 0.013 4.441 1.584 1.00 97.56 205 GLY A O 1
ATOM 1722 N N . SER A 1 206 ? 1.362 2.650 1.639 1.00 95.06 206 SER A N 1
ATOM 1723 C CA . SER A 1 206 ? 2.212 3.042 0.510 1.00 95.06 206 SER A CA 1
ATOM 1724 C C . SER A 1 206 ? 1.674 2.519 -0.825 1.00 95.06 206 SER A C 1
ATOM 1726 O O . SER A 1 206 ? 0.692 1.766 -0.877 1.00 95.06 206 SER A O 1
ATOM 1728 N N . THR A 1 207 ? 2.321 2.929 -1.919 1.00 92.44 207 THR A N 1
ATOM 1729 C CA . THR A 1 207 ? 2.002 2.442 -3.267 1.00 92.44 207 THR A CA 1
ATOM 1730 C C . THR A 1 207 ? 2.829 1.205 -3.605 1.00 92.44 207 THR A C 1
ATOM 1732 O O . THR A 1 207 ? 4.025 1.156 -3.335 1.00 92.44 207 THR A O 1
ATOM 1735 N N . GLY A 1 208 ? 2.198 0.212 -4.228 1.00 87.06 208 GLY A N 1
ATOM 1736 C CA . GLY A 1 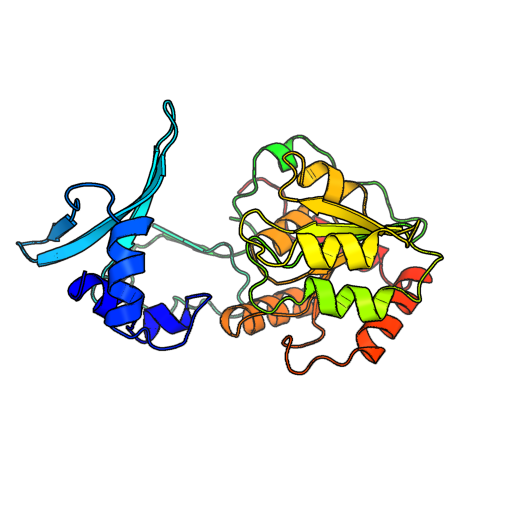208 ? 2.835 -1.028 -4.669 1.00 87.06 208 GLY A CA 1
ATOM 1737 C C . GLY A 1 208 ? 1.787 -2.048 -5.104 1.00 87.06 208 GLY A C 1
ATOM 1738 O O . GLY A 1 208 ? 0.652 -1.670 -5.403 1.00 87.06 208 GLY A O 1
ATOM 1739 N N . ILE A 1 209 ? 2.132 -3.341 -5.076 1.00 88.75 209 ILE A N 1
ATOM 1740 C CA . ILE A 1 209 ? 1.167 -4.423 -5.351 1.00 88.75 209 ILE A CA 1
ATOM 1741 C C . ILE A 1 209 ? -0.071 -4.330 -4.443 1.00 88.75 209 ILE A C 1
ATOM 1743 O O . ILE A 1 209 ? -1.195 -4.519 -4.905 1.00 88.75 209 ILE A O 1
ATOM 1747 N N . SER A 1 210 ? 0.119 -3.895 -3.194 1.00 92.06 210 SER A N 1
ATOM 1748 C CA . SER A 1 210 ? -0.952 -3.716 -2.214 1.00 92.06 210 SER A CA 1
ATOM 1749 C C . SER A 1 210 ? -2.006 -2.690 -2.621 1.00 92.06 210 SER A C 1
ATOM 1751 O O . SER A 1 210 ? -3.161 -2.806 -2.219 1.00 92.06 210 SER A O 1
ATOM 1753 N N . SER A 1 211 ? -1.674 -1.711 -3.470 1.00 95.3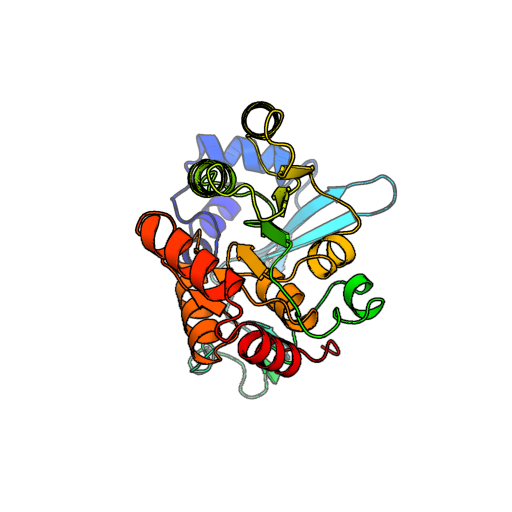1 211 SER A N 1
ATOM 1754 C CA . SER A 1 211 ? -2.685 -0.813 -4.041 1.00 95.31 211 SER A CA 1
ATOM 1755 C C . SER A 1 211 ? -3.685 -1.571 -4.909 1.00 95.31 211 SER A C 1
ATOM 1757 O O . SER A 1 211 ? -4.877 -1.270 -4.861 1.00 95.31 211 SER A O 1
ATOM 1759 N N . TYR A 1 212 ? -3.226 -2.569 -5.662 1.00 95.44 212 TYR A N 1
ATOM 1760 C CA . TYR A 1 212 ? -4.086 -3.373 -6.524 1.00 95.44 212 TYR A CA 1
ATOM 1761 C C . TYR A 1 212 ? -4.841 -4.449 -5.740 1.00 95.44 212 TYR A C 1
ATOM 1763 O O . TYR A 1 212 ? -6.026 -4.641 -5.994 1.00 95.44 212 TYR A O 1
ATOM 1771 N N . GLU A 1 213 ? -4.215 -5.062 -4.732 1.00 96.12 213 GLU A N 1
ATOM 1772 C CA . GLU A 1 213 ? -4.888 -5.965 -3.782 1.00 96.12 213 GLU A CA 1
ATOM 1773 C C . GLU A 1 213 ? -6.063 -5.262 -3.082 1.00 96.12 213 GLU A C 1
ATOM 1775 O O . GLU A 1 213 ? -7.193 -5.755 -3.075 1.00 96.12 213 GLU A O 1
ATOM 1780 N N . ARG A 1 214 ? -5.831 -4.044 -2.571 1.00 96.69 214 ARG A N 1
ATOM 1781 C CA . ARG A 1 214 ? -6.883 -3.203 -1.980 1.00 96.69 214 ARG A CA 1
ATOM 1782 C C . ARG A 1 214 ? -7.947 -2.818 -3.003 1.00 96.69 214 ARG A C 1
ATOM 1784 O O . ARG A 1 214 ? -9.131 -2.837 -2.675 1.00 96.69 214 ARG A O 1
ATOM 1791 N N . CYS A 1 215 ? -7.562 -2.506 -4.244 1.00 96.75 215 CYS A N 1
ATOM 1792 C CA . CYS A 1 215 ? -8.534 -2.200 -5.293 1.00 96.75 215 CYS A CA 1
ATOM 1793 C C . CYS A 1 215 ? -9.435 -3.397 -5.617 1.00 96.75 215 CYS A C 1
ATOM 1795 O O . CYS A 1 215 ? -10.652 -3.222 -5.687 1.00 96.75 215 CYS A O 1
ATOM 1797 N N . TYR A 1 216 ? -8.861 -4.597 -5.738 1.00 96.56 216 TYR A N 1
ATOM 1798 C CA . TYR A 1 216 ? -9.604 -5.840 -5.944 1.00 96.56 216 TYR A CA 1
ATOM 1799 C C . TYR A 1 216 ? -10.630 -6.074 -4.829 1.00 96.56 216 TYR A C 1
ATOM 1801 O O . TYR A 1 216 ? -11.786 -6.379 -5.107 1.00 96.56 216 TYR A O 1
ATOM 1809 N N . LEU A 1 217 ? -10.253 -5.830 -3.571 1.00 96.62 217 LEU A N 1
ATOM 1810 C CA . LEU A 1 217 ? -11.160 -5.930 -2.421 1.00 96.62 217 LEU A CA 1
ATOM 1811 C C . LEU A 1 217 ? -12.120 -4.737 -2.270 1.00 96.62 217 LEU A C 1
ATOM 1813 O O . LEU A 1 217 ? -12.959 -4.723 -1.370 1.00 96.62 217 LEU A O 1
ATOM 1817 N N . GLY A 1 218 ? -12.038 -3.737 -3.149 1.00 96.25 218 GLY A N 1
ATOM 1818 C CA . GLY A 1 218 ? -12.886 -2.552 -3.086 1.00 96.25 218 GLY A CA 1
ATOM 1819 C C . GLY A 1 218 ? -12.599 -1.665 -1.875 1.00 96.25 218 GLY A C 1
ATOM 1820 O O . GLY A 1 218 ? -13.529 -1.061 -1.349 1.00 96.25 218 GLY A O 1
ATOM 1821 N N . ILE A 1 219 ? -11.345 -1.598 -1.426 1.00 96.81 219 ILE A N 1
ATOM 1822 C CA . ILE A 1 219 ? -10.914 -0.838 -0.249 1.00 96.81 219 ILE A CA 1
ATOM 1823 C C . ILE A 1 219 ? -10.283 0.486 -0.710 1.00 96.81 219 ILE A C 1
ATOM 1825 O O . ILE A 1 219 ? -9.157 0.493 -1.222 1.00 96.81 219 ILE A O 1
ATOM 1829 N N . PRO A 1 220 ? -10.976 1.627 -0.535 1.00 95.62 220 PRO A N 1
ATOM 1830 C CA . PRO A 1 220 ? -10.379 2.951 -0.673 1.00 95.62 220 PRO A CA 1
ATOM 1831 C C . PRO A 1 220 ? -9.111 3.081 0.170 1.00 95.62 220 PRO A C 1
ATOM 1833 O O . PRO A 1 220 ? -9.024 2.518 1.259 1.00 95.62 220 PRO A O 1
ATOM 1836 N N . THR A 1 221 ? -8.121 3.826 -0.317 1.00 97.88 221 THR A N 1
ATOM 1837 C CA . THR A 1 221 ? -6.844 3.990 0.393 1.00 97.88 221 THR A CA 1
ATOM 1838 C C . THR A 1 221 ? -6.429 5.456 0.452 1.00 97.88 221 THR A C 1
ATOM 1840 O O . THR A 1 221 ? -6.466 6.144 -0.569 1.00 97.88 221 THR A O 1
ATOM 1843 N N . ILE A 1 222 ? -5.999 5.911 1.628 1.00 98.44 222 ILE A N 1
ATOM 1844 C CA . ILE A 1 222 ? -5.202 7.129 1.788 1.00 98.44 222 ILE A CA 1
ATOM 1845 C C . ILE A 1 222 ? -3.733 6.729 1.643 1.00 98.44 222 ILE A C 1
ATOM 1847 O O . ILE A 1 222 ? -3.231 5.891 2.393 1.00 98.44 222 ILE A O 1
ATOM 1851 N N . VAL A 1 223 ? -3.052 7.284 0.648 1.00 98.44 223 VAL A N 1
ATOM 1852 C CA . VAL A 1 223 ? -1.694 6.886 0.282 1.00 98.44 223 VAL A CA 1
ATOM 1853 C C . VAL A 1 223 ? -0.679 7.931 0.712 1.00 98.44 223 VAL A C 1
ATOM 1855 O O . VAL A 1 223 ? -0.841 9.114 0.425 1.00 98.44 223 VAL A O 1
ATOM 1858 N N . ILE A 1 224 ? 0.399 7.460 1.335 1.00 98.50 224 ILE A N 1
ATOM 1859 C CA . ILE A 1 224 ? 1.619 8.227 1.600 1.00 98.50 224 ILE A CA 1
ATOM 1860 C C . ILE A 1 224 ? 2.775 7.429 0.998 1.00 98.50 224 ILE A C 1
ATOM 1862 O O . ILE A 1 224 ? 2.953 6.251 1.321 1.00 98.50 224 ILE A O 1
ATOM 1866 N N . THR A 1 225 ? 3.533 8.029 0.084 1.00 96.62 225 THR A N 1
ATOM 1867 C CA . THR A 1 225 ? 4.628 7.319 -0.592 1.00 96.62 225 THR A CA 1
ATOM 1868 C C . THR A 1 225 ? 5.899 7.336 0.242 1.00 96.62 225 THR A C 1
ATOM 1870 O O . THR A 1 225 ? 6.239 8.355 0.835 1.00 96.62 225 THR A O 1
ATOM 1873 N N . ILE A 1 226 ? 6.612 6.210 0.253 1.00 92.75 226 ILE A N 1
ATOM 1874 C CA . ILE A 1 226 ? 7.864 6.031 1.013 1.00 92.75 226 ILE A CA 1
ATOM 1875 C C . ILE A 1 226 ? 9.127 6.174 0.149 1.00 92.75 226 ILE A C 1
ATOM 1877 O O . ILE A 1 226 ? 10.229 6.179 0.683 1.00 92.75 226 ILE A O 1
ATOM 1881 N N . SER A 1 227 ? 8.974 6.235 -1.175 1.00 86.56 227 SER A N 1
ATOM 1882 C CA . SER A 1 227 ? 10.071 6.363 -2.137 1.00 86.56 227 SER A CA 1
ATOM 1883 C C . SER A 1 227 ? 9.608 7.098 -3.396 1.00 86.56 227 SER A C 1
ATOM 1885 O O . SER A 1 227 ? 8.427 7.052 -3.753 1.00 86.56 227 SER A O 1
ATOM 1887 N N . GLU A 1 228 ? 10.532 7.742 -4.111 1.00 85.38 228 GLU A N 1
ATOM 1888 C CA . GLU A 1 228 ? 10.199 8.587 -5.269 1.00 85.38 228 GLU A CA 1
ATOM 1889 C C . GLU A 1 228 ? 9.544 7.806 -6.417 1.00 85.38 228 GLU A C 1
ATOM 1891 O O . GLU A 1 228 ? 8.598 8.281 -7.050 1.00 85.38 228 GLU A O 1
ATOM 1896 N N . ASN A 1 229 ? 9.979 6.562 -6.639 1.00 80.94 229 ASN A N 1
ATOM 1897 C CA . ASN A 1 229 ? 9.429 5.677 -7.671 1.00 80.94 229 ASN A CA 1
ATOM 1898 C C . ASN A 1 229 ? 7.939 5.325 -7.459 1.00 80.94 229 ASN A C 1
ATOM 1900 O O . ASN A 1 229 ? 7.280 4.842 -8.379 1.00 80.94 229 ASN A O 1
ATOM 1904 N N . GLN A 1 230 ? 7.379 5.599 -6.277 1.00 88.25 230 GLN A N 1
ATOM 1905 C CA . GLN A 1 230 ? 5.957 5.416 -5.988 1.00 88.25 230 GLN A CA 1
ATOM 1906 C C . GLN A 1 230 ? 5.101 6.627 -6.378 1.00 88.25 230 GLN A C 1
ATOM 1908 O O . GLN A 1 230 ? 3.901 6.465 -6.607 1.00 88.25 230 GLN A O 1
ATOM 1913 N N . ILE A 1 231 ? 5.686 7.827 -6.468 1.00 91.88 231 ILE A N 1
ATOM 1914 C CA . ILE A 1 231 ? 4.951 9.097 -6.595 1.00 91.88 231 ILE A CA 1
ATOM 1915 C C . ILE A 1 231 ? 4.113 9.127 -7.874 1.00 91.88 231 ILE A C 1
ATOM 1917 O O . ILE A 1 231 ? 2.927 9.456 -7.841 1.00 91.88 231 ILE A O 1
ATOM 1921 N N . ASN A 1 232 ? 4.703 8.756 -9.012 1.00 90.25 232 ASN A N 1
ATOM 1922 C CA . ASN A 1 232 ? 3.994 8.780 -10.293 1.00 90.25 232 ASN A CA 1
ATOM 1923 C C . ASN A 1 232 ? 2.844 7.767 -10.325 1.00 90.25 232 ASN A C 1
ATOM 1925 O O . ASN A 1 232 ? 1.750 8.086 -10.791 1.00 90.25 232 ASN A O 1
ATOM 1929 N N . VAL A 1 233 ? 3.058 6.572 -9.767 1.00 90.31 233 VAL A N 1
ATOM 1930 C CA . VAL A 1 233 ? 2.010 5.549 -9.660 1.00 90.31 233 VAL A CA 1
ATOM 1931 C C . VAL A 1 233 ? 0.883 6.036 -8.742 1.00 90.31 233 VAL A C 1
ATOM 1933 O O . VAL A 1 233 ? -0.287 5.913 -9.107 1.00 90.31 233 VAL A O 1
ATOM 1936 N N . ALA A 1 234 ? 1.208 6.662 -7.605 1.00 96.19 234 ALA A N 1
ATOM 1937 C CA . ALA A 1 234 ? 0.226 7.246 -6.691 1.00 96.19 234 ALA A CA 1
ATOM 1938 C C . ALA A 1 234 ? -0.617 8.332 -7.380 1.00 96.19 234 ALA A C 1
ATOM 1940 O O . ALA A 1 234 ? -1.845 8.244 -7.398 1.00 96.19 234 ALA A O 1
ATOM 1941 N N . LYS A 1 235 ? 0.019 9.299 -8.052 1.00 96.44 235 LYS A N 1
ATOM 1942 C CA . LYS A 1 235 ? -0.686 10.346 -8.814 1.00 96.44 235 LYS A CA 1
ATOM 1943 C C . LYS A 1 235 ? -1.617 9.752 -9.874 1.00 96.44 235 LYS A C 1
ATOM 1945 O O . LYS A 1 235 ? -2.760 10.183 -10.014 1.00 96.44 235 LYS A O 1
ATOM 1950 N N . ASN A 1 236 ? -1.173 8.725 -10.595 1.00 95.31 236 ASN A N 1
ATOM 1951 C CA . ASN A 1 236 ? -1.989 8.071 -11.620 1.00 95.31 236 ASN A CA 1
ATOM 1952 C C . ASN A 1 236 ? -3.191 7.313 -11.023 1.00 95.31 236 ASN A C 1
ATOM 1954 O O . ASN A 1 236 ? -4.297 7.382 -11.567 1.00 95.31 236 ASN A O 1
ATOM 1958 N N . LEU A 1 237 ? -3.012 6.625 -9.889 1.00 96.62 237 LEU A N 1
ATOM 1959 C CA . LEU A 1 237 ? -4.106 5.978 -9.152 1.00 96.62 237 LEU A CA 1
ATOM 1960 C C . LEU A 1 237 ? -5.105 7.006 -8.594 1.00 96.62 237 LEU A C 1
ATOM 1962 O O . LEU A 1 237 ? -6.321 6.800 -8.666 1.00 96.62 237 LEU A O 1
ATOM 1966 N N . GLU A 1 238 ? -4.620 8.137 -8.084 1.00 97.44 238 GLU A N 1
ATOM 1967 C CA . GLU A 1 238 ? -5.466 9.232 -7.606 1.00 97.44 238 GLU A CA 1
ATOM 1968 C C . GLU A 1 238 ? -6.302 9.835 -8.740 1.00 97.44 238 GLU A C 1
ATOM 1970 O O . GLU A 1 238 ? -7.508 10.023 -8.577 1.00 97.44 238 GLU A O 1
ATOM 1975 N N . LYS A 1 239 ? -5.723 10.035 -9.932 1.00 96.69 239 LYS A N 1
ATOM 1976 C CA . LYS A 1 239 ? -6.470 10.495 -11.117 1.00 96.69 239 LYS A CA 1
ATOM 1977 C C . LYS A 1 239 ? -7.578 9.523 -11.536 1.00 96.69 239 LYS A C 1
ATOM 1979 O O . LYS A 1 239 ? -8.646 9.953 -11.975 1.00 96.69 239 LYS A O 1
ATOM 1984 N N . LYS A 1 240 ? -7.392 8.207 -11.353 1.00 95.38 240 LYS A N 1
ATOM 1985 C CA . LYS A 1 240 ? -8.491 7.224 -11.506 1.00 95.38 240 LYS A CA 1
ATOM 1986 C C . LYS A 1 240 ? -9.536 7.335 -10.391 1.00 95.38 240 LYS A C 1
ATOM 1988 O O . LYS A 1 240 ? -10.687 6.921 -10.558 1.00 95.38 240 LYS A O 1
ATOM 1993 N N . GLY A 1 241 ? -9.181 7.962 -9.277 1.00 96.19 241 GLY A N 1
ATOM 1994 C CA . GLY A 1 241 ? -10.032 8.220 -8.124 1.00 96.19 241 GLY A CA 1
ATOM 1995 C C . GLY A 1 241 ? -10.233 6.996 -7.245 1.00 96.19 241 GLY A C 1
ATOM 1996 O O . GLY A 1 241 ? -11.299 6.889 -6.642 1.00 96.19 241 GLY A O 1
ATOM 1997 N N . VAL A 1 242 ? -9.257 6.082 -7.219 1.00 96.50 242 VAL A N 1
ATOM 1998 C CA . VAL A 1 242 ? -9.260 4.877 -6.368 1.00 96.50 242 VAL A CA 1
ATOM 1999 C C . VAL A 1 242 ? -8.536 5.088 -5.034 1.00 96.50 242 VAL A C 1
ATOM 2001 O O . VAL A 1 242 ? -8.809 4.382 -4.068 1.00 96.50 242 VAL A O 1
ATOM 2004 N N . ILE A 1 243 ? -7.678 6.106 -4.948 1.00 97.69 243 ILE A N 1
ATOM 2005 C CA . ILE A 1 243 ? -6.964 6.510 -3.727 1.00 97.69 243 ILE A CA 1
ATOM 2006 C C . ILE A 1 243 ? -7.064 8.025 -3.517 1.00 97.69 243 ILE A C 1
ATOM 2008 O O . ILE A 1 243 ? -7.489 8.728 -4.437 1.00 97.69 243 ILE A O 1
ATOM 2012 N N . ASP A 1 244 ? -6.745 8.517 -2.320 1.00 97.94 244 ASP A N 1
ATOM 2013 C CA . ASP A 1 244 ? -6.312 9.911 -2.101 1.00 97.94 244 ASP A CA 1
ATOM 2014 C C . ASP A 1 244 ? -4.824 9.879 -1.790 1.00 97.94 244 ASP A C 1
ATOM 2016 O O . ASP A 1 244 ? -4.412 9.190 -0.855 1.00 97.94 244 ASP A O 1
ATOM 2020 N N . TYR A 1 245 ? -4.022 10.579 -2.579 1.00 98.12 245 TYR A N 1
ATOM 2021 C CA . TYR A 1 245 ? -2.589 10.667 -2.362 1.00 98.12 245 TYR A CA 1
ATOM 2022 C C . TYR A 1 245 ? -2.297 11.917 -1.526 1.00 98.12 245 TYR A C 1
ATOM 2024 O O . TYR A 1 245 ? -2.598 13.032 -1.941 1.00 98.12 245 TYR A O 1
ATOM 2032 N N . LEU A 1 246 ? -1.760 11.728 -0.317 1.00 97.62 246 LEU A N 1
ATOM 2033 C CA . LEU A 1 246 ? -1.461 12.834 0.592 1.00 97.62 246 LEU A CA 1
ATOM 2034 C C . LEU A 1 246 ? -0.185 13.561 0.186 1.00 97.62 246 LEU A C 1
ATOM 2036 O O . LEU A 1 246 ? -0.252 14.741 -0.143 1.00 97.62 246 LEU A O 1
ATOM 2040 N N . ASP A 1 247 ? 0.950 12.865 0.259 1.00 97.94 247 ASP A N 1
ATOM 2041 C CA . ASP A 1 247 ? 2.250 13.298 -0.253 1.00 97.94 247 ASP A CA 1
ATOM 2042 C C . ASP A 1 247 ? 3.305 12.189 -0.047 1.00 97.94 247 ASP A C 1
ATOM 2044 O O . ASP A 1 247 ? 2.993 11.070 0.385 1.00 97.94 247 ASP A O 1
ATOM 2048 N N . HIS A 1 248 ? 4.566 12.513 -0.321 1.00 97.56 248 HIS A N 1
ATOM 2049 C CA . HIS A 1 248 ? 5.725 11.763 0.139 1.00 97.56 248 HIS A CA 1
ATOM 2050 C C . HIS A 1 248 ? 5.904 11.881 1.668 1.00 97.56 248 HIS A C 1
ATOM 2052 O O . HIS A 1 248 ? 5.483 12.857 2.294 1.00 97.56 248 HIS A O 1
ATOM 2058 N N . TYR A 1 249 ? 6.474 10.848 2.297 1.00 96.81 249 TYR A N 1
ATOM 2059 C CA . TYR A 1 249 ? 6.482 10.675 3.759 1.00 96.81 249 TYR A CA 1
ATOM 2060 C C . TYR A 1 249 ? 7.157 11.819 4.541 1.00 96.81 249 TYR A C 1
ATOM 2062 O O . TYR A 1 249 ? 6.857 12.026 5.721 1.00 96.81 249 TYR A O 1
ATOM 2070 N N . ASP A 1 250 ? 8.073 12.533 3.895 1.00 95.06 250 ASP A N 1
ATOM 2071 C CA . ASP A 1 250 ? 8.828 13.665 4.432 1.00 95.06 250 ASP A CA 1
ATOM 2072 C C . ASP A 1 250 ? 8.065 14.998 4.357 1.00 95.06 250 ASP A C 1
ATOM 2074 O O . ASP A 1 250 ? 8.418 15.928 5.076 1.00 95.06 250 ASP A O 1
ATOM 2078 N N . ASN A 1 251 ? 7.005 15.079 3.546 1.00 95.62 251 ASN A N 1
ATOM 2079 C CA . ASN A 1 251 ? 6.297 16.325 3.241 1.00 95.62 251 ASN A CA 1
ATOM 2080 C C . ASN A 1 251 ? 4.800 16.304 3.588 1.00 95.62 251 ASN A C 1
ATOM 2082 O O . ASN A 1 251 ? 4.159 17.357 3.586 1.00 95.62 251 ASN A O 1
ATOM 2086 N N . PHE A 1 252 ? 4.214 15.137 3.880 1.00 96.00 252 PHE A N 1
ATOM 2087 C CA . PHE A 1 252 ? 2.771 15.065 4.117 1.00 96.00 252 PHE A CA 1
ATOM 2088 C C . PHE A 1 252 ? 2.337 15.818 5.387 1.00 96.00 252 PHE A C 1
ATOM 2090 O O . PHE A 1 252 ? 2.987 15.772 6.432 1.00 96.00 252 PHE A O 1
ATOM 2097 N N . ASP A 1 253 ? 1.178 16.467 5.294 1.00 94.94 253 ASP A N 1
ATOM 2098 C CA . ASP A 1 253 ? 0.541 17.182 6.400 1.00 94.94 253 ASP A CA 1
ATOM 2099 C C . ASP A 1 253 ? -0.312 16.221 7.242 1.00 94.94 253 ASP A C 1
ATOM 2101 O O . ASP A 1 253 ? -1.307 15.660 6.770 1.00 94.94 253 ASP A O 1
ATOM 2105 N N . GLU A 1 254 ? 0.068 16.049 8.506 1.00 95.62 254 GLU A N 1
ATOM 2106 C CA . GLU A 1 254 ? -0.618 15.175 9.461 1.00 95.62 254 GLU A CA 1
ATOM 2107 C C . GLU A 1 254 ? -2.072 15.607 9.708 1.00 95.62 254 GLU A C 1
ATOM 2109 O O . GLU A 1 254 ? -2.956 14.759 9.844 1.00 95.62 254 GLU A O 1
ATOM 2114 N N . ASN A 1 255 ? -2.367 16.912 9.662 1.00 95.75 255 ASN A N 1
ATOM 2115 C CA . ASN A 1 255 ? -3.735 17.405 9.820 1.00 95.75 255 ASN A CA 1
ATOM 2116 C C . ASN A 1 255 ? -4.608 17.020 8.624 1.00 95.75 255 ASN A C 1
ATOM 2118 O O . ASN A 1 255 ? -5.784 16.693 8.797 1.00 95.75 255 ASN A O 1
ATOM 2122 N N . LYS A 1 256 ? -4.046 17.004 7.405 1.00 96.31 256 LYS A N 1
ATOM 2123 C CA . LYS A 1 256 ? -4.780 16.534 6.217 1.00 96.31 256 LYS A CA 1
ATOM 2124 C C . LYS A 1 256 ? -5.146 15.061 6.332 1.00 96.31 256 LYS A C 1
ATOM 2126 O O . LYS A 1 256 ? -6.242 14.697 5.905 1.00 96.31 256 LYS A O 1
ATOM 2131 N N . LEU A 1 257 ? -4.280 14.232 6.923 1.00 97.19 257 LEU A N 1
ATOM 2132 C CA . LEU A 1 257 ? -4.600 12.830 7.190 1.00 97.19 257 LEU A CA 1
ATOM 2133 C C . LEU A 1 257 ? -5.823 12.715 8.107 1.00 97.19 257 LEU A C 1
ATOM 2135 O O . LEU A 1 257 ? -6.792 12.052 7.739 1.00 97.19 257 LEU A O 1
ATOM 2139 N N . THR A 1 258 ? -5.820 13.411 9.245 1.00 96.38 258 THR A N 1
ATOM 2140 C CA . THR A 1 258 ? -6.945 13.398 10.195 1.00 96.38 258 THR A CA 1
ATOM 2141 C C . THR A 1 258 ? -8.235 13.915 9.553 1.00 96.38 258 THR A C 1
ATOM 2143 O O . THR A 1 258 ? -9.277 13.274 9.661 1.00 96.38 258 THR A O 1
ATOM 2146 N N . ILE A 1 259 ? -8.169 15.013 8.790 1.00 95.75 259 ILE A N 1
ATOM 2147 C CA . ILE A 1 259 ? -9.324 15.561 8.058 1.00 95.75 259 ILE A CA 1
ATOM 2148 C C . ILE A 1 259 ? -9.886 14.549 7.048 1.00 95.75 259 ILE A C 1
ATOM 2150 O O . ILE A 1 259 ? -11.104 14.445 6.895 1.00 95.75 259 ILE A O 1
ATOM 2154 N N . LEU A 1 260 ? -9.032 13.808 6.335 1.00 95.62 260 LEU A N 1
ATOM 2155 C CA . LEU A 1 260 ? -9.491 12.777 5.400 1.00 95.62 260 LEU A CA 1
ATOM 2156 C C . LEU A 1 260 ? -10.140 11.593 6.122 1.00 95.62 260 LEU A C 1
ATOM 2158 O O . LEU A 1 260 ? -11.171 11.107 5.653 1.00 95.62 260 LEU A O 1
ATOM 2162 N N . ILE A 1 261 ? -9.582 11.154 7.254 1.00 96.50 261 ILE A N 1
ATOM 2163 C CA . ILE A 1 261 ? -10.188 10.102 8.082 1.00 96.50 261 ILE A CA 1
ATOM 2164 C C . ILE A 1 261 ? -11.591 10.536 8.530 1.00 96.50 261 ILE A C 1
ATOM 2166 O O . ILE A 1 261 ? -12.546 9.788 8.325 1.00 96.50 261 ILE A O 1
ATOM 2170 N N . GLU A 1 262 ? -11.744 11.763 9.032 1.00 95.00 262 GLU A N 1
ATOM 2171 C CA . GLU A 1 262 ? -13.034 12.325 9.464 1.00 95.00 262 GLU A CA 1
ATOM 2172 C C . GLU A 1 262 ? -14.054 12.437 8.317 1.00 95.00 262 GLU A C 1
ATOM 2174 O O . GLU A 1 262 ? -15.231 12.095 8.469 1.00 95.00 262 GLU A O 1
ATOM 2179 N N . LYS A 1 263 ? -13.621 12.856 7.120 1.00 94.06 263 LYS A N 1
ATOM 2180 C CA . LYS A 1 263 ? -14.495 12.876 5.931 1.00 94.06 263 LYS A CA 1
ATOM 2181 C C . LYS A 1 263 ? -15.016 11.484 5.588 1.00 94.06 263 LYS A C 1
ATOM 2183 O O . LYS A 1 263 ? -16.204 11.315 5.300 1.00 94.06 263 LYS A O 1
ATOM 2188 N N . TYR A 1 264 ? -14.144 10.479 5.639 1.00 94.56 264 TYR A N 1
ATOM 2189 C CA . TYR A 1 264 ? -14.540 9.101 5.373 1.00 94.56 264 TYR A CA 1
ATOM 2190 C C . TYR A 1 264 ? -15.377 8.484 6.486 1.00 94.56 264 TYR A C 1
ATOM 2192 O O . TYR A 1 264 ? -16.268 7.685 6.187 1.00 94.56 264 TYR A O 1
ATOM 2200 N N . TYR A 1 265 ? -15.154 8.886 7.735 1.00 93.50 265 TYR A N 1
ATOM 2201 C CA . TYR A 1 265 ? -15.985 8.483 8.862 1.00 93.50 265 TYR A CA 1
ATOM 2202 C C . TYR A 1 265 ? -17.442 8.910 8.672 1.00 93.50 265 TYR A C 1
ATOM 2204 O O . TYR A 1 265 ? -18.357 8.098 8.818 1.00 93.50 265 TYR A O 1
ATOM 2212 N N . ASN A 1 266 ? -17.649 10.127 8.168 1.00 88.88 266 ASN A N 1
ATOM 2213 C CA . ASN A 1 266 ? -18.961 10.654 7.785 1.00 88.88 266 ASN A CA 1
ATOM 2214 C C . ASN A 1 266 ? -19.490 10.106 6.436 1.00 88.88 266 ASN A C 1
ATOM 2216 O O . ASN A 1 266 ? -20.437 10.644 5.863 1.00 88.88 266 ASN A O 1
ATOM 2220 N N . ASN A 1 267 ? -18.884 9.026 5.920 1.00 77.56 267 ASN A N 1
ATOM 2221 C CA . ASN A 1 267 ? -19.209 8.343 4.661 1.00 77.56 267 ASN A CA 1
ATOM 2222 C C . ASN A 1 267 ? -19.212 9.273 3.430 1.00 77.56 267 ASN A C 1
ATOM 2224 O O . ASN A 1 267 ? -19.888 9.009 2.429 1.00 77.56 267 ASN A O 1
ATOM 2228 N N . GLU A 1 268 ? -18.431 10.358 3.453 1.00 77.50 268 GLU A N 1
ATOM 2229 C CA . GLU A 1 268 ? -18.310 11.231 2.290 1.00 77.50 268 GLU A CA 1
ATOM 2230 C C . GLU A 1 268 ? -17.508 10.501 1.199 1.00 77.50 268 GLU A C 1
ATOM 2232 O O . GLU A 1 268 ? -16.318 10.235 1.340 1.00 77.50 268 GLU A O 1
ATOM 2237 N N . LYS A 1 269 ? -18.163 10.146 0.085 1.00 86.44 269 LYS A N 1
ATOM 2238 C CA . LYS A 1 269 ? -17.545 9.547 -1.124 1.00 86.44 269 LYS A CA 1
ATOM 2239 C C . LYS A 1 269 ? -16.871 8.173 -0.939 1.00 86.44 269 LYS A C 1
ATOM 2241 O O . LYS A 1 269 ? -16.411 7.622 -1.942 1.00 86.44 269 LYS A O 1
ATOM 2246 N N . LEU A 1 270 ? -16.880 7.569 0.254 1.00 91.19 270 LEU A N 1
ATOM 2247 C CA . LEU A 1 270 ? -16.218 6.283 0.530 1.00 91.19 270 LEU A CA 1
ATOM 2248 C C . LEU A 1 270 ? -16.721 5.161 -0.393 1.00 91.19 270 LEU A C 1
ATOM 2250 O O . LEU A 1 270 ? -15.944 4.521 -1.102 1.00 91.19 270 LEU A O 1
ATOM 2254 N N . ASN A 1 271 ? -18.044 4.994 -0.486 1.00 93.75 271 ASN A N 1
ATOM 2255 C CA . ASN A 1 271 ? -18.653 4.004 -1.380 1.00 93.75 271 ASN A CA 1
ATOM 2256 C C . ASN A 1 271 ? -18.378 4.280 -2.867 1.00 93.75 271 ASN A C 1
ATOM 2258 O O . ASN A 1 271 ? -18.148 3.347 -3.634 1.00 93.75 271 ASN A O 1
ATOM 2262 N N . LYS A 1 272 ? -18.342 5.555 -3.273 1.00 94.75 272 LYS A N 1
ATOM 2263 C CA . LYS A 1 272 ? -18.021 5.944 -4.654 1.00 94.75 272 LYS A CA 1
ATOM 2264 C C . LYS A 1 272 ? -16.583 5.567 -5.017 1.00 94.75 272 LYS A C 1
ATOM 2266 O O . LYS A 1 272 ? -16.331 5.121 -6.135 1.00 94.75 272 LYS A O 1
ATOM 2271 N N . LYS A 1 273 ? -15.640 5.731 -4.085 1.00 95.56 273 LYS A N 1
ATOM 2272 C CA . LYS A 1 273 ? -14.244 5.314 -4.268 1.00 95.56 273 LYS A CA 1
ATOM 2273 C C . LYS A 1 273 ? -14.121 3.789 -4.308 1.00 95.56 273 LYS A C 1
ATOM 2275 O O . LYS A 1 273 ? -13.497 3.268 -5.227 1.00 95.56 273 LYS A O 1
ATOM 2280 N N . ARG A 1 274 ? -14.830 3.076 -3.425 1.00 95.56 274 ARG A N 1
ATOM 2281 C CA . ARG A 1 274 ? -14.931 1.605 -3.449 1.00 95.56 274 ARG A CA 1
ATOM 2282 C C . ARG A 1 274 ? -15.404 1.078 -4.807 1.00 95.56 274 ARG A C 1
ATOM 2284 O O . ARG A 1 274 ? -14.820 0.143 -5.343 1.00 95.56 274 ARG A O 1
ATOM 2291 N N . GLU A 1 275 ? -16.441 1.673 -5.393 1.00 95.81 275 GLU A N 1
ATOM 2292 C CA . GLU A 1 275 ? -16.928 1.266 -6.719 1.00 95.81 275 GLU A CA 1
ATOM 2293 C C . GLU A 1 275 ? -15.881 1.455 -7.822 1.00 95.81 275 GLU A C 1
ATOM 2295 O O . GLU A 1 275 ? -15.816 0.653 -8.751 1.00 95.81 275 GLU A O 1
ATOM 2300 N N . LYS A 1 276 ? -15.051 2.501 -7.731 1.00 96.81 276 LYS A N 1
ATOM 2301 C CA . LYS A 1 276 ? -13.939 2.708 -8.666 1.00 96.81 276 LYS A CA 1
ATOM 2302 C C . LYS A 1 276 ? -12.835 1.670 -8.473 1.00 96.81 276 LYS A C 1
ATOM 2304 O O . LYS A 1 276 ? -12.332 1.161 -9.468 1.00 96.81 276 LYS A O 1
ATOM 2309 N N . CYS A 1 277 ? -12.500 1.338 -7.225 1.00 96.31 277 CYS A N 1
ATOM 2310 C CA . CYS A 1 277 ? -11.544 0.282 -6.883 1.00 96.31 277 CYS A CA 1
ATOM 2311 C C . CYS A 1 277 ? -11.936 -1.052 -7.537 1.00 96.31 277 CYS A C 1
ATOM 2313 O O . CYS A 1 277 ? -11.155 -1.610 -8.303 1.00 96.31 277 CYS A O 1
ATOM 2315 N N . LEU A 1 278 ? -13.187 -1.484 -7.337 1.00 95.69 278 LEU A N 1
ATOM 2316 C CA . LEU A 1 278 ? -13.713 -2.743 -7.884 1.00 95.69 278 LEU A CA 1
ATOM 2317 C C . LEU A 1 278 ? -13.764 -2.789 -9.414 1.00 95.69 278 LEU A C 1
ATOM 2319 O O . LEU A 1 278 ? -13.781 -3.864 -9.999 1.00 95.69 278 LEU A O 1
ATOM 2323 N N . LYS A 1 279 ? -13.828 -1.630 -10.074 1.00 95.94 279 LYS A N 1
ATOM 2324 C CA . LYS A 1 279 ? -13.791 -1.537 -11.540 1.00 95.94 279 LYS A CA 1
ATOM 2325 C C . LYS A 1 279 ? -12.371 -1.572 -12.101 1.00 95.94 279 LYS A C 1
ATOM 2327 O O . LYS A 1 279 ? -12.218 -1.798 -13.296 1.00 95.94 279 LYS A O 1
ATOM 2332 N N . LEU A 1 280 ? -11.358 -1.285 -11.281 1.00 95.31 280 LEU A N 1
ATOM 2333 C CA . LEU A 1 280 ? -9.973 -1.190 -11.736 1.00 95.31 280 LEU A CA 1
ATOM 2334 C C . LEU A 1 280 ? -9.319 -2.567 -11.899 1.00 95.31 280 LEU A C 1
ATOM 2336 O O . LEU A 1 280 ? -8.541 -2.740 -12.832 1.00 95.31 280 LEU A O 1
ATOM 2340 N N . ILE A 1 281 ? -9.622 -3.510 -11.000 1.00 94.19 281 ILE A N 1
ATOM 2341 C CA . ILE A 1 281 ? -9.001 -4.839 -10.940 1.00 94.19 281 ILE A CA 1
ATOM 2342 C C . ILE A 1 281 ? -10.087 -5.912 -10.985 1.00 94.19 281 ILE A C 1
ATOM 2344 O O . ILE A 1 281 ? -10.945 -5.956 -10.108 1.00 94.19 281 ILE A O 1
ATOM 2348 N N . ASP A 1 282 ? -10.031 -6.788 -11.987 1.00 89.19 282 ASP A N 1
ATOM 2349 C CA . ASP A 1 282 ? -10.997 -7.878 -12.184 1.00 89.19 282 ASP A CA 1
ATOM 2350 C C . ASP A 1 282 ? -10.556 -9.219 -11.567 1.00 89.19 282 ASP A C 1
ATOM 2352 O O . ASP A 1 282 ? -11.347 -10.161 -11.516 1.00 89.19 282 ASP A O 1
ATOM 2356 N N . GLY A 1 283 ? -9.303 -9.298 -11.105 1.00 86.25 283 GLY A N 1
ATOM 2357 C CA . GLY A 1 283 ? -8.700 -10.490 -10.511 1.00 86.25 283 GLY A CA 1
ATOM 2358 C C . GLY A 1 283 ? -8.319 -11.588 -11.508 1.00 86.25 283 GLY A C 1
ATOM 2359 O O . GLY A 1 283 ? -8.125 -12.723 -11.075 1.00 86.25 283 GLY A O 1
ATOM 2360 N N . LYS A 1 284 ? -8.241 -11.291 -12.815 1.00 84.88 284 LYS A N 1
ATOM 2361 C CA . LYS A 1 284 ? -7.970 -12.304 -13.854 1.00 84.88 284 LYS A CA 1
ATOM 2362 C C . LYS A 1 284 ? -6.512 -12.380 -14.304 1.00 84.88 284 LYS A C 1
ATOM 2364 O O . LYS A 1 284 ? -6.058 -13.492 -14.559 1.00 84.88 284 LYS A O 1
ATOM 2369 N N . GLY A 1 285 ? -5.807 -11.245 -14.334 1.00 74.00 285 GLY A N 1
ATOM 2370 C CA . GLY A 1 285 ? -4.414 -11.159 -14.798 1.00 74.00 285 GLY A CA 1
ATOM 2371 C C . GLY A 1 285 ? -4.244 -11.315 -16.309 1.00 74.00 285 GLY A C 1
ATOM 2372 O O . GLY A 1 285 ? -4.999 -12.079 -16.948 1.00 74.00 285 GLY A O 1
#

Secondary structure (DSSP, 8-state):
-HHHHHHHHSHHHHHHSS--SPPPHHHHHHHIIIII-SSS--EEEETTEEEEEEEEEEE-SS-EEEEEEE-GGG-S---SEEEE-S--SS-TTTTS---TT-EEEESGGG----HHHHTSPPPPP-SS--EEEEE--S--TT-HHHHHHHHHTT--SSEEEEEE-TT-S-HHHHHHHHTT-TTEEEEES-S-HHHHHHT-SEEEE-SSHHHHHHHHTT--EEEEESSHHHHHHHHHHHHHTSEEEEEETTT--HHHHHHHHHHHHTTSSHHHHHHHHHHH--S--

Nearest PDB structures (foldseek):
  3hbn-assembly1_A  TM=8.575E-01  e=5.784E-10  Campylobacter jejuni subsp. jejuni NCTC 11168 = ATCC 700819
  3hbm-assembly1_A  TM=8.673E-01  e=3.752E-09  Campylobacter jejuni subsp. jejuni NCTC 11168 = ATCC 700819
  1nlm-assembly1_B  TM=8.312E-01  e=1.794E-06  Escherichia coli
  3s2u-assembly1_A  TM=7.995E-01  e=1.322E-04  Pseudomonas aeruginosa PAO1
  2iyf-assembly2_B  TM=6.857E-01  e=1.594E-04  Streptomyces antibioticus

Radius of gyration: 20.63 Å; Cα contacts (8 Å, |Δi|>4): 463; chains: 1; bounding box: 55×45×59 Å

Organism: NCBI:txid412755

Mean predicted aligned error: 10.12 Å

InterPro domains:
  IPR007235 Glycosyl transferase, family 28, C-terminal [PF04101] (136-277)

Foldseek 3Di:
DVQVLCQCQDQVNLQVDLHNDRDDPVRVVVCCCPFFPVDDWDFDDDPNHGFWTKGFRDDDVVDTDIDIGGRPVPPQPAALEDDDAFFDPDDPCPPGNYPPRYHYHYYNARQDDDVLLVVDAQADQDPFFAEEEEEADAAPPVPVLQVVCVLCVVPQRHAYEYEYHQNHDCVVVVCVSCVVRPRYHYYYHDPNPLVVLSVGLEYEYEDDSVLLSCLLSLHEYEYEHADPSRQNRQVSCVVLVLYHYQYHSVDGDSVVVVVVVVCVRVVPCSSVSSVSSNVRHVNPD

Solvent-accessible surface area (backbone atoms only — not comparable to full-atom values): 16259 Å² total; per-residue (Å²): 100,72,69,57,49,50,40,57,55,30,67,73,45,15,61,75,38,95,63,62,70,82,76,52,67,80,64,45,52,57,50,42,46,72,56,44,36,91,57,88,80,56,64,46,62,59,96,85,41,78,44,29,36,54,30,53,77,43,80,58,101,87,48,78,44,76,43,81,49,66,32,67,90,64,59,62,51,82,40,71,60,48,81,43,40,61,58,66,96,61,74,89,60,74,85,51,78,48,53,102,70,42,45,75,47,72,18,48,68,50,38,84,70,65,72,68,48,74,76,53,79,53,53,77,85,73,87,62,51,56,28,36,33,36,41,58,51,52,38,43,90,82,47,54,70,61,56,51,48,71,66,48,72,80,54,77,85,39,33,35,44,38,43,41,27,83,60,41,84,59,55,67,63,47,47,70,73,38,73,85,43,91,44,49,46,83,41,71,54,64,93,56,54,60,58,62,55,43,73,28,56,34,34,39,26,36,62,56,74,64,50,52,55,31,15,43,37,30,29,25,32,43,31,40,24,88,47,76,75,30,48,64,43,38,55,46,41,28,76,70,42,34,36,50,62,71,37,46,72,93,71,48,57,68,66,58,53,54,53,52,51,53,42,36,50,73,54,56,62,43,58,63,20,17,57,40,13,44,71,56,26,89,82,75,75

pLDDT: mean 85.84, std 12.73, range [48.72, 98.62]